Protein AF-A0A7S2LFL7-F1 (afdb_monomer_lite)

Radius of gyration: 34.32 Å; chains: 1; bounding box: 80×74×97 Å

Organism: NCBI:txid1333877

pLDD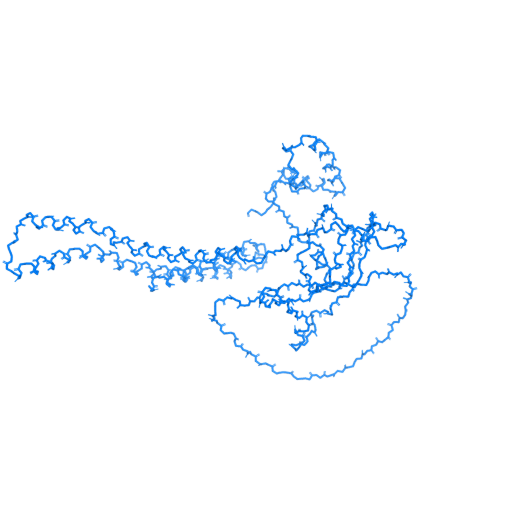T: mean 73.04, std 22.65, range [22.53, 96.25]

Sequence (365 aa):
IKATRFKFLVAKFADARVKLTSELLAGVRIVKAYGWELAFAKEVSRLRGEETRQLRKFMLCFSAVVPIIFVAPVFLAVTTFSIYTALGNQLRASTVFTAISLMNVLRMPIALMPFGLSELERIRVSMTRLQMMLAADEIGTFRSHAATVDKSADSKTQVVAMCIHNAEFGFPLESDGGPEGVGKGKGRGKGRGKNTGKRRQCCSCLRRTSTAPTLVFPESIDKASDDDQDANVVEVKRGGEGVKFKRVLRVDKLEVAPGGLTIVVGPVGSGKSSLLAALLGDAEELCDTRRRMLSGNGCVAYCAQVPWIINATVQQNVRYALDTEQDPALAAEGEGWYNTVLDKCCLNEDLKLLPGGDQTEIGER

Foldseek 3Di:
DVLVVLVVQLVVLVVVLVVLVVVCVVCVVVCVVVVVVVVSVVVSVVSVVSSVVSVVVNVVVVVVVVVCLVCVLVVVLVVVVVVCVVVVDDDDPVVSVVVSVVSVVVSVVVVCVVVVVVVVVVVVVVVVVVVCVVPPDDQPPPPLPLPPPPDDDDDDDQQFQFKDAFWWWWDFDDDPPDPDDDDDDDDDDDDDDDDDDDDDDDDDDDDDDDPDFDWDFDPAPPDDDPVCQCVQWAFDDDPNDTTTTGTTTTGRIDIHHPPDDDDDDDDPSRCPVVVVCVVVSVIDTRDPPPPRNSNDPDDDDDADPDHAADQAFLLCRQCPPPPCVPDVVCVVVVVVVSVVVCVVVVCQVVLVVAPNRRRDGDHDD

Structure (mmCIF, N/CA/C/O backbone):
data_AF-A0A7S2LFL7-F1
#
_entry.id   AF-A0A7S2LFL7-F1
#
loop_
_atom_site.group_PDB
_atom_site.id
_atom_site.type_symbol
_atom_site.label_atom_id
_atom_site.label_alt_id
_atom_site.label_comp_id
_atom_site.label_asym_id
_atom_site.label_entity_id
_atom_site.label_seq_id
_atom_site.pdbx_PDB_ins_code
_atom_site.Cartn_x
_atom_site.Cartn_y
_atom_site.Cartn_z
_atom_site.occupancy
_atom_site.B_iso_or_equiv
_atom_site.auth_seq_id
_atom_site.auth_comp_id
_atom_site.auth_asym_id
_atom_site.auth_atom_id
_atom_site.pdbx_PDB_model_num
ATOM 1 N N . ILE A 1 1 ? -12.641 -3.017 28.366 1.00 52.75 1 ILE A N 1
ATOM 2 C CA . ILE A 1 1 ? -12.392 -4.365 27.781 1.00 52.75 1 ILE A CA 1
ATOM 3 C C . ILE A 1 1 ? -13.402 -4.731 26.677 1.00 52.75 1 ILE A C 1
ATOM 5 O O . ILE A 1 1 ? -12.988 -4.857 25.531 1.00 52.75 1 ILE A O 1
ATOM 9 N N . LYS A 1 2 ? -14.720 -4.844 26.937 1.00 61.78 2 LYS A N 1
ATOM 10 C CA . LYS A 1 2 ? -15.705 -5.214 25.884 1.00 61.78 2 LYS A CA 1
ATOM 11 C C . LYS A 1 2 ? -15.858 -4.169 24.758 1.00 61.78 2 LYS A C 1
ATOM 13 O O . LYS A 1 2 ? -15.923 -4.547 23.595 1.00 61.78 2 LYS A O 1
ATOM 18 N N . ALA A 1 3 ? -15.842 -2.870 25.077 1.00 65.56 3 ALA A N 1
ATOM 19 C CA . ALA A 1 3 ? -15.964 -1.794 24.081 1.00 65.56 3 ALA A CA 1
ATOM 20 C C . ALA A 1 3 ? -14.784 -1.740 23.089 1.00 65.56 3 ALA A C 1
ATOM 22 O O . ALA A 1 3 ? -14.988 -1.574 21.889 1.00 65.56 3 ALA A O 1
ATOM 23 N N . THR A 1 4 ? -13.558 -1.954 23.575 1.00 70.06 4 THR A N 1
ATOM 24 C CA . THR A 1 4 ? -12.339 -2.015 22.752 1.00 70.06 4 THR A CA 1
ATOM 25 C C . THR A 1 4 ? -12.386 -3.184 21.768 1.00 70.06 4 THR A C 1
ATOM 27 O O . THR A 1 4 ? -12.040 -3.024 20.602 1.00 70.06 4 THR A O 1
ATOM 30 N N . ARG A 1 5 ? -12.913 -4.339 22.201 1.00 78.38 5 ARG A N 1
ATOM 31 C CA . ARG A 1 5 ? -13.107 -5.513 21.338 1.00 78.38 5 ARG A CA 1
ATOM 32 C C . ARG A 1 5 ? -14.080 -5.235 20.189 1.00 78.38 5 ARG A C 1
ATOM 34 O O . ARG A 1 5 ? -13.829 -5.682 19.075 1.00 78.38 5 ARG A O 1
ATOM 41 N N . PHE A 1 6 ? -15.159 -4.484 20.430 1.00 80.81 6 PHE A N 1
ATOM 42 C CA . PHE A 1 6 ? -16.076 -4.087 19.356 1.00 80.81 6 PHE A CA 1
ATOM 43 C C . PHE A 1 6 ? -15.400 -3.161 18.345 1.00 80.81 6 PHE A C 1
ATOM 45 O O . PHE A 1 6 ? -15.502 -3.416 17.151 1.00 80.81 6 PHE A O 1
ATOM 52 N N . LYS A 1 7 ? -14.652 -2.149 18.806 1.00 76.56 7 LYS A N 1
ATOM 53 C CA . LYS A 1 7 ? -13.890 -1.255 17.916 1.00 76.56 7 LYS A CA 1
ATOM 54 C C . LYS A 1 7 ? -12.865 -2.015 17.066 1.00 76.56 7 LYS A C 1
ATOM 56 O O . LYS A 1 7 ? -12.778 -1.767 15.870 1.00 76.56 7 LYS A O 1
ATOM 61 N N . PHE A 1 8 ? -12.146 -2.971 17.659 1.00 84.00 8 PHE A N 1
ATOM 62 C CA . PHE A 1 8 ? -11.199 -3.823 16.934 1.00 84.00 8 PHE A CA 1
ATOM 63 C C . PHE A 1 8 ? -11.884 -4.666 15.849 1.00 84.00 8 PHE A C 1
ATOM 65 O O . PHE A 1 8 ? -11.410 -4.728 14.719 1.00 84.00 8 PHE A O 1
ATOM 72 N N . LEU A 1 9 ? -13.023 -5.291 16.166 1.00 86.19 9 LEU A N 1
ATOM 73 C CA . LEU A 1 9 ? -13.779 -6.075 15.187 1.00 86.19 9 LEU A CA 1
ATOM 74 C C . LEU A 1 9 ? -14.334 -5.201 14.057 1.00 86.19 9 LEU A C 1
ATOM 76 O O . LEU A 1 9 ? -14.284 -5.618 12.906 1.00 86.19 9 LEU A O 1
ATOM 80 N N . VAL A 1 10 ? -14.820 -3.994 14.368 1.00 88.19 10 VAL A 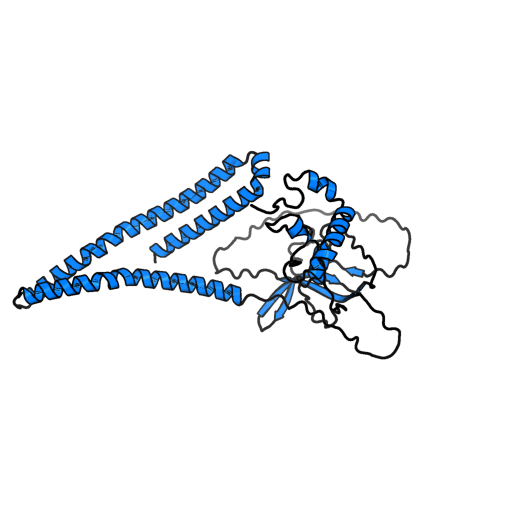N 1
ATOM 81 C CA . VAL A 1 10 ? -15.257 -3.023 13.352 1.00 88.19 10 VAL A CA 1
ATOM 82 C C . VAL A 1 10 ? -14.102 -2.670 12.418 1.00 88.19 10 VAL A C 1
ATOM 84 O O . VAL A 1 10 ? -14.276 -2.785 11.212 1.00 88.19 10 VAL A O 1
ATOM 87 N N . ALA A 1 11 ? -12.926 -2.326 12.957 1.00 84.56 11 ALA A N 1
ATOM 88 C CA . ALA A 1 11 ? -11.743 -2.029 12.149 1.00 84.56 11 ALA A CA 1
ATOM 89 C C . ALA A 1 11 ? -11.371 -3.211 11.240 1.00 84.56 11 ALA A C 1
ATOM 91 O O . ALA A 1 11 ? -11.243 -3.040 10.036 1.00 84.56 11 ALA A O 1
ATOM 92 N N . LYS A 1 12 ? -11.346 -4.437 11.779 1.00 89.44 12 LYS A N 1
ATOM 93 C CA . LYS A 1 12 ? -11.055 -5.650 11.001 1.00 89.44 12 LYS A CA 1
ATOM 94 C C . LYS A 1 12 ? -12.000 -5.846 9.806 1.00 89.44 12 LYS A C 1
ATOM 96 O O . LYS A 1 12 ? -11.548 -6.206 8.721 1.00 89.44 12 LYS A O 1
ATOM 101 N N . PHE A 1 13 ? -13.310 -5.669 9.998 1.00 90.50 13 PHE A N 1
ATOM 102 C CA . PHE A 1 13 ? -14.281 -5.816 8.905 1.00 90.50 13 PHE A CA 1
ATOM 103 C C . PHE A 1 13 ? -14.252 -4.634 7.933 1.00 90.50 13 PHE A C 1
ATOM 105 O O .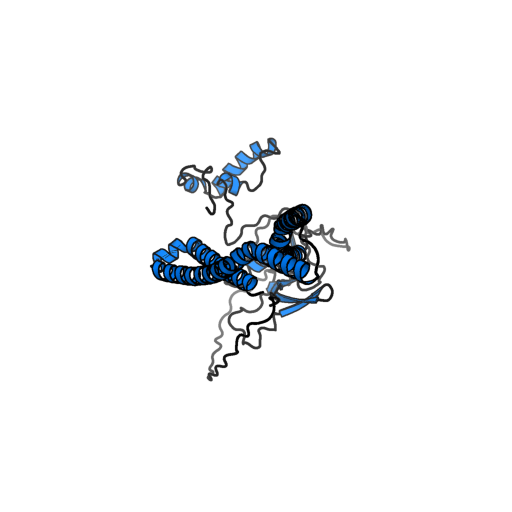 PHE A 1 13 ? -14.432 -4.847 6.734 1.00 90.50 13 PHE A O 1
ATOM 112 N N . ALA A 1 14 ? -13.987 -3.423 8.425 1.00 90.06 14 ALA A N 1
ATOM 113 C CA . ALA A 1 14 ? -13.816 -2.239 7.594 1.00 90.06 14 ALA A CA 1
ATOM 114 C C . ALA A 1 14 ? -12.587 -2.373 6.682 1.00 90.06 14 ALA A C 1
ATOM 116 O O . ALA A 1 14 ? -12.720 -2.175 5.477 1.00 90.06 14 ALA A O 1
ATOM 117 N N . ASP A 1 15 ? -11.442 -2.805 7.214 1.00 91.94 15 ASP A N 1
ATOM 118 C CA . ASP A 1 15 ? -10.211 -3.025 6.445 1.00 91.94 15 ASP A CA 1
ATOM 119 C C . ASP A 1 15 ? -10.416 -4.101 5.370 1.00 91.94 15 ASP A C 1
ATOM 121 O O . ASP A 1 15 ? -10.079 -3.897 4.205 1.00 91.94 15 ASP A O 1
ATOM 125 N N . ALA A 1 16 ? -11.051 -5.225 5.727 1.00 92.25 16 ALA A N 1
ATOM 126 C CA . ALA A 1 16 ? -11.385 -6.280 4.769 1.00 92.25 16 ALA A CA 1
ATOM 127 C C . ALA A 1 16 ? -12.321 -5.780 3.656 1.00 92.25 16 ALA A C 1
ATOM 129 O O . ALA A 1 16 ? -12.144 -6.138 2.491 1.00 92.25 16 ALA A O 1
ATOM 130 N N . ARG A 1 17 ? -13.304 -4.935 3.999 1.00 95.25 17 ARG A N 1
ATOM 131 C CA . ARG A 1 17 ? -14.209 -4.320 3.023 1.00 95.25 17 ARG A CA 1
ATOM 132 C C . ARG A 1 17 ? -13.452 -3.378 2.095 1.00 95.25 17 ARG A C 1
ATOM 134 O O . ARG A 1 17 ? -13.640 -3.484 0.892 1.00 95.25 17 ARG A O 1
ATOM 141 N N . VAL A 1 18 ? -12.623 -2.485 2.640 1.00 93.56 18 VAL A N 1
ATOM 142 C CA . VAL A 1 18 ? -11.830 -1.520 1.862 1.00 93.56 18 VAL A CA 1
ATOM 143 C C . VAL A 1 18 ? -10.893 -2.250 0.903 1.00 93.56 18 VAL A C 1
ATOM 145 O O . VAL A 1 18 ? -10.872 -1.923 -0.283 1.00 93.56 18 VAL A O 1
ATOM 148 N N . LYS A 1 19 ? -10.207 -3.296 1.379 1.00 93.81 19 LYS A N 1
ATOM 149 C CA . LYS A 1 19 ? -9.358 -4.155 0.549 1.00 93.81 19 LYS A CA 1
ATOM 150 C C . LYS A 1 19 ? -10.143 -4.794 -0.599 1.00 93.81 19 LYS A C 1
ATOM 152 O O . LYS A 1 19 ? -9.773 -4.607 -1.751 1.00 93.81 19 LYS A O 1
ATOM 157 N N . LEU A 1 20 ? -11.263 -5.460 -0.303 1.00 92.94 20 LEU A N 1
ATOM 158 C CA . LEU A 1 20 ? -12.091 -6.103 -1.330 1.00 92.94 20 LEU A CA 1
ATOM 159 C C . LEU A 1 20 ? -12.646 -5.093 -2.346 1.00 92.94 20 LEU A C 1
ATOM 161 O O . LEU A 1 20 ? -12.702 -5.381 -3.538 1.00 92.94 20 LEU A O 1
ATOM 165 N N . THR A 1 21 ? -13.060 -3.905 -1.896 1.00 93.38 21 THR A N 1
ATOM 166 C CA . THR A 1 21 ? -13.534 -2.857 -2.809 1.00 93.38 21 THR A CA 1
ATOM 167 C C . THR A 1 21 ? -12.415 -2.302 -3.681 1.00 93.38 21 THR A C 1
ATOM 169 O O . THR A 1 21 ? -12.667 -2.016 -4.845 1.00 93.38 21 THR A O 1
ATOM 172 N N . SER A 1 22 ? -11.195 -2.188 -3.152 1.00 93.56 22 SER A N 1
ATOM 173 C CA . SER A 1 22 ? -10.023 -1.770 -3.926 1.00 93.56 22 SER A CA 1
ATOM 174 C C . SER A 1 22 ? -9.682 -2.801 -5.008 1.00 93.56 22 SER A C 1
ATOM 176 O O . SER A 1 22 ? -9.608 -2.459 -6.186 1.00 93.56 22 SER A O 1
ATOM 178 N N . GLU A 1 23 ? -9.613 -4.086 -4.638 1.00 92.81 23 GLU A N 1
ATOM 179 C CA . GLU A 1 23 ? -9.387 -5.199 -5.575 1.00 92.81 23 GLU A CA 1
ATOM 180 C C . GLU A 1 23 ? -10.463 -5.254 -6.676 1.00 92.81 23 GLU A C 1
ATOM 182 O O . GLU A 1 23 ? -10.156 -5.472 -7.849 1.00 92.81 23 GLU A O 1
ATOM 187 N N . LEU A 1 24 ? -11.728 -5.000 -6.321 1.00 92.88 24 LEU A N 1
ATOM 188 C CA . LEU A 1 24 ? -12.831 -4.941 -7.280 1.00 92.88 24 LEU A CA 1
ATOM 189 C C . LEU A 1 24 ? -12.709 -3.769 -8.258 1.00 92.88 24 LEU A C 1
ATOM 191 O O . LEU A 1 24 ? -12.988 -3.947 -9.443 1.00 92.88 24 LEU A O 1
ATOM 195 N N . LEU A 1 25 ? -12.341 -2.578 -7.776 1.00 90.88 25 LEU A N 1
ATOM 196 C CA . LEU A 1 25 ? -12.208 -1.389 -8.622 1.00 90.88 25 LEU A CA 1
ATOM 197 C C . LEU A 1 25 ? -11.038 -1.539 -9.595 1.00 90.88 25 LEU A C 1
ATOM 199 O O . LEU A 1 25 ? -11.220 -1.307 -10.791 1.00 90.88 25 LEU A O 1
ATOM 203 N N . ALA A 1 26 ? -9.895 -2.036 -9.116 1.00 89.81 26 ALA A N 1
ATOM 204 C CA . ALA A 1 26 ? -8.750 -2.366 -9.961 1.00 89.81 26 ALA A CA 1
ATOM 205 C C . ALA A 1 26 ? -9.117 -3.412 -11.036 1.00 89.81 26 ALA A C 1
ATOM 207 O O . ALA A 1 26 ? -8.723 -3.305 -12.197 1.00 89.81 26 ALA A O 1
ATOM 208 N N . GLY A 1 27 ? -9.939 -4.404 -10.677 1.00 91.25 27 GLY A N 1
ATOM 209 C CA . GLY A 1 27 ? -10.388 -5.479 -11.563 1.00 91.25 27 GLY A CA 1
ATOM 210 C C . GLY A 1 27 ? -11.692 -5.226 -12.330 1.00 91.25 27 GLY A C 1
ATOM 211 O O . GLY A 1 27 ? -12.226 -6.172 -12.917 1.00 91.25 27 GLY A O 1
ATOM 212 N N . VAL A 1 28 ? -12.241 -4.002 -12.352 1.00 93.19 28 VAL A N 1
ATOM 213 C CA . VAL A 1 28 ? -13.645 -3.765 -12.762 1.00 93.19 28 VAL A CA 1
ATOM 214 C 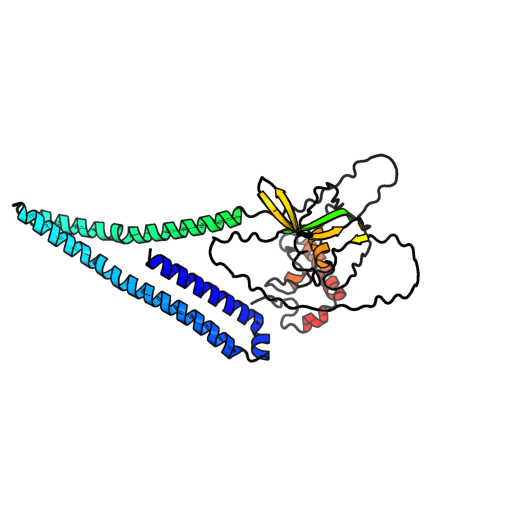C . VAL A 1 28 ? -13.972 -4.267 -14.173 1.00 93.19 28 VAL A C 1
ATOM 216 O O . VAL A 1 28 ? -15.059 -4.794 -14.409 1.00 93.19 28 VAL A O 1
ATOM 219 N N . ARG A 1 29 ? -13.028 -4.166 -15.118 1.00 92.19 29 ARG A N 1
ATOM 220 C CA . ARG A 1 29 ? -13.218 -4.639 -16.501 1.00 92.19 29 ARG A CA 1
ATOM 221 C C . ARG A 1 29 ? -13.413 -6.154 -16.563 1.00 92.19 29 ARG A C 1
ATOM 223 O O . ARG A 1 29 ? -14.295 -6.623 -17.276 1.00 92.19 29 ARG A O 1
ATOM 230 N N . ILE A 1 30 ? -12.628 -6.902 -15.788 1.00 93.81 30 ILE A N 1
ATOM 231 C CA . ILE A 1 30 ? -12.713 -8.365 -15.698 1.00 93.81 30 ILE A CA 1
ATOM 232 C C . ILE A 1 30 ? -14.027 -8.756 -15.022 1.00 93.81 30 ILE A C 1
ATOM 234 O O . ILE A 1 30 ? -14.764 -9.591 -15.540 1.00 93.81 30 ILE A O 1
ATOM 238 N N . VAL A 1 31 ? -14.368 -8.098 -13.909 1.00 93.56 31 VAL A N 1
ATOM 239 C CA . VAL A 1 31 ? -15.624 -8.345 -13.182 1.00 93.56 31 VAL A CA 1
ATOM 240 C C . VAL A 1 31 ? -16.838 -8.162 -14.098 1.00 93.56 31 VAL A C 1
ATOM 242 O O . VAL A 1 31 ? -17.737 -9.004 -14.088 1.00 93.56 31 VAL A O 1
ATOM 245 N N . LYS A 1 32 ? -16.836 -7.111 -14.930 1.00 95.38 32 LYS A N 1
ATOM 246 C CA . LYS A 1 32 ? -17.882 -6.863 -15.931 1.00 95.38 32 LYS A CA 1
ATOM 247 C C . LYS A 1 32 ? -17.903 -7.909 -17.039 1.00 95.38 32 LYS A C 1
ATOM 249 O O . LYS A 1 32 ? -18.974 -8.404 -17.370 1.00 95.38 32 LYS A O 1
ATOM 254 N N . ALA A 1 33 ? -16.741 -8.278 -17.578 1.00 94.75 33 ALA A N 1
ATOM 255 C CA . ALA A 1 33 ? -16.642 -9.274 -18.645 1.00 94.75 33 ALA A CA 1
ATOM 256 C C . ALA A 1 33 ? -17.209 -10.646 -18.233 1.00 94.75 33 ALA A C 1
ATOM 258 O O . ALA A 1 33 ? -17.848 -11.311 -19.043 1.00 94.75 33 ALA A O 1
ATOM 259 N N . TYR A 1 34 ? -17.020 -11.046 -16.972 1.00 94.88 34 TYR A N 1
ATOM 260 C CA . TYR A 1 34 ? -17.538 -12.310 -16.432 1.00 94.88 34 TYR A CA 1
ATOM 261 C C . TYR A 1 34 ? -18.928 -12.200 -15.776 1.00 94.88 34 TYR A C 1
ATOM 263 O O . TYR A 1 34 ? -19.470 -13.212 -15.331 1.00 94.88 34 TYR A O 1
ATOM 271 N N . GLY A 1 35 ? -19.517 -11.001 -15.684 1.00 95.06 35 GLY A N 1
ATOM 272 C CA . GLY A 1 35 ? -20.817 -10.791 -15.033 1.00 95.06 35 GLY A CA 1
ATOM 273 C C . GLY A 1 35 ? -20.816 -11.064 -13.521 1.00 95.06 35 GLY A C 1
ATOM 274 O O . GLY A 1 35 ? -21.839 -11.437 -12.949 1.00 95.06 35 GLY A O 1
ATOM 275 N N . TRP A 1 36 ? -19.675 -10.898 -12.844 1.00 96.06 36 TRP A N 1
ATOM 276 C CA . TRP A 1 36 ? -19.510 -11.216 -11.414 1.00 96.06 36 TRP A CA 1
ATOM 277 C C . TRP A 1 36 ? -19.980 -10.114 -10.452 1.00 96.06 36 TRP A C 1
ATOM 279 O O . TRP A 1 36 ? -19.800 -10.229 -9.239 1.00 96.06 36 TRP A O 1
ATOM 289 N N . GLU A 1 37 ? -20.620 -9.063 -10.961 1.00 94.62 37 GLU A N 1
ATOM 290 C CA . GLU A 1 37 ? -21.042 -7.888 -10.189 1.00 94.62 37 GLU A CA 1
ATOM 291 C C . GLU A 1 37 ? -21.902 -8.262 -8.970 1.00 94.62 37 GLU A C 1
ATOM 293 O O . GLU A 1 37 ? -21.637 -7.813 -7.856 1.00 94.62 37 GLU A O 1
ATOM 298 N N . LEU A 1 38 ? -22.886 -9.152 -9.152 1.00 94.00 38 LEU A N 1
ATOM 299 C CA . LEU A 1 38 ? -23.779 -9.592 -8.074 1.00 94.00 38 LEU A CA 1
ATOM 300 C C . LEU A 1 38 ? -23.060 -10.433 -7.012 1.00 94.00 38 LEU A C 1
ATOM 302 O O . LEU A 1 38 ? -23.380 -10.331 -5.825 1.00 94.00 38 LEU A O 1
ATOM 306 N N . ALA A 1 39 ? -22.088 -11.253 -7.420 1.00 93.50 39 ALA A N 1
ATOM 307 C CA . ALA A 1 39 ? -21.323 -12.092 -6.502 1.00 93.50 39 ALA A CA 1
ATOM 308 C C . ALA A 1 39 ? -20.458 -11.229 -5.573 1.00 93.50 39 ALA A C 1
ATOM 310 O O . ALA A 1 39 ? -20.514 -11.386 -4.350 1.00 93.50 39 ALA A O 1
ATOM 311 N N . PHE A 1 40 ? -19.740 -10.256 -6.138 1.00 93.50 40 PHE A N 1
ATOM 312 C CA . PHE A 1 40 ? -18.958 -9.308 -5.350 1.00 93.50 40 PHE A CA 1
ATOM 313 C C . PHE A 1 40 ? -19.831 -8.366 -4.518 1.00 93.50 40 PHE A C 1
ATOM 315 O O . PHE A 1 40 ? -19.523 -8.126 -3.351 1.00 93.50 40 PHE A O 1
ATOM 322 N N . ALA A 1 41 ? -20.946 -7.869 -5.067 1.00 93.88 41 ALA A N 1
ATOM 323 C CA . ALA A 1 41 ? -21.875 -7.021 -4.324 1.00 93.88 41 ALA A CA 1
ATOM 324 C C . ALA A 1 41 ? -22.408 -7.737 -3.074 1.00 93.88 41 ALA A C 1
ATOM 326 O O . ALA A 1 41 ? -22.414 -7.162 -1.985 1.00 93.88 41 ALA A O 1
ATOM 327 N N . LYS A 1 42 ? -22.781 -9.019 -3.201 1.00 96.06 42 LYS A N 1
ATOM 328 C CA . LYS A 1 42 ? -23.236 -9.839 -2.071 1.00 96.06 42 LYS A CA 1
ATOM 329 C C . LYS A 1 42 ? -22.160 -9.981 -0.994 1.00 96.06 42 LYS A C 1
ATOM 331 O O . LYS A 1 42 ? -22.477 -9.885 0.192 1.00 96.06 42 LYS A O 1
ATOM 336 N N . GLU A 1 43 ? -20.904 -10.174 -1.385 1.00 94.31 43 GLU A N 1
ATOM 337 C CA . GLU A 1 43 ? -19.793 -10.312 -0.441 1.00 94.31 43 GLU A CA 1
ATOM 338 C C . GLU A 1 43 ? -19.469 -8.991 0.279 1.00 94.31 43 GLU A C 1
ATOM 340 O O . GLU A 1 43 ? -19.324 -8.965 1.504 1.00 94.31 43 GLU A O 1
ATOM 345 N N . VAL A 1 44 ? -19.478 -7.863 -0.438 1.00 95.25 44 VAL A N 1
ATOM 346 C CA . VAL A 1 44 ? -19.336 -6.526 0.166 1.00 95.25 44 VAL A CA 1
ATOM 347 C C . VAL A 1 44 ? -20.491 -6.236 1.132 1.00 95.25 44 VAL A C 1
ATOM 349 O O . VAL A 1 44 ? -20.265 -5.751 2.245 1.00 95.25 44 VAL A O 1
ATOM 352 N N . SER A 1 45 ? -21.732 -6.570 0.760 1.00 95.25 45 SER A N 1
ATOM 353 C CA . SER A 1 45 ? -22.896 -6.441 1.645 1.00 95.25 45 SER A CA 1
ATOM 354 C C . SER A 1 45 ? -22.782 -7.322 2.889 1.00 95.25 45 SER A C 1
ATOM 356 O O . SER A 1 45 ? -23.160 -6.883 3.976 1.00 95.25 45 SER A O 1
ATOM 358 N N . ARG A 1 46 ? -22.224 -8.534 2.767 1.00 95.88 46 ARG A N 1
ATOM 359 C CA . ARG A 1 46 ? -21.969 -9.434 3.901 1.00 95.88 46 ARG A CA 1
ATOM 360 C C . ARG A 1 46 ? -20.998 -8.804 4.902 1.00 95.88 46 ARG A C 1
ATOM 362 O O . ARG A 1 46 ? -21.298 -8.773 6.097 1.00 95.88 46 ARG A O 1
ATOM 369 N N . LEU A 1 47 ? -19.876 -8.259 4.423 1.00 93.50 47 LEU A N 1
ATOM 370 C CA . LEU A 1 47 ? -18.891 -7.565 5.263 1.00 93.50 47 LEU A CA 1
ATOM 371 C C . LEU A 1 47 ? -19.494 -6.326 5.939 1.00 93.50 47 LEU A C 1
ATOM 373 O O . LEU A 1 47 ? -19.369 -6.161 7.153 1.00 93.50 47 LEU A O 1
ATOM 377 N N . ARG A 1 48 ? -20.230 -5.504 5.182 1.00 95.25 48 ARG A N 1
ATOM 378 C CA . ARG A 1 48 ? -20.914 -4.311 5.706 1.00 95.25 48 ARG A CA 1
ATOM 379 C C . ARG A 1 48 ? -21.981 -4.657 6.748 1.00 95.25 48 ARG A C 1
ATOM 381 O O . ARG A 1 48 ? -22.170 -3.914 7.713 1.00 95.25 48 ARG A O 1
ATOM 388 N N . GLY A 1 49 ? -22.681 -5.776 6.569 1.00 96.25 49 GLY A N 1
ATOM 389 C CA . GLY A 1 49 ? -23.658 -6.282 7.530 1.00 96.25 49 GLY A CA 1
ATOM 390 C C . GLY A 1 49 ? -23.019 -6.599 8.881 1.00 96.25 49 GLY A C 1
ATOM 391 O O . GLY A 1 49 ? -23.539 -6.184 9.919 1.00 96.25 49 GLY A O 1
ATOM 392 N N . GLU A 1 50 ? -21.863 -7.264 8.878 1.00 93.88 50 GLU A N 1
ATOM 393 C CA . GLU A 1 50 ? -21.137 -7.578 10.111 1.00 93.88 50 GLU A CA 1
ATOM 394 C C . GLU A 1 50 ? -20.509 -6.325 10.745 1.00 93.88 50 GLU A C 1
ATOM 396 O O . GLU A 1 50 ? -20.648 -6.126 11.952 1.00 93.88 50 GLU A O 1
ATOM 401 N N . GLU A 1 51 ? -19.938 -5.417 9.947 1.00 92.62 51 GLU A N 1
ATOM 402 C CA . GLU A 1 51 ? -19.452 -4.103 10.401 1.00 92.62 51 GLU A CA 1
ATOM 403 C C . GLU A 1 51 ? -20.561 -3.327 11.136 1.00 92.62 51 GLU A C 1
ATOM 405 O O . GLU A 1 51 ? -20.413 -2.936 12.299 1.00 92.62 51 GLU A O 1
ATOM 410 N N . THR A 1 52 ? -21.729 -3.194 10.499 1.00 93.31 52 THR A N 1
ATOM 411 C CA . THR A 1 52 ? -22.890 -2.481 11.054 1.00 93.31 52 THR A CA 1
ATOM 412 C C . THR A 1 52 ? -23.428 -3.170 12.308 1.00 93.31 52 THR A C 1
ATOM 414 O O . THR A 1 52 ? -23.858 -2.506 13.253 1.00 93.31 52 THR A O 1
ATOM 417 N N . ARG A 1 53 ? -23.391 -4.507 12.364 1.00 93.56 53 ARG A N 1
ATOM 418 C CA . ARG A 1 53 ? -23.810 -5.276 13.544 1.00 93.56 53 ARG A CA 1
ATOM 419 C C . ARG A 1 53 ? -22.911 -4.998 14.745 1.00 93.56 53 ARG A C 1
ATOM 421 O O . ARG A 1 53 ? -23.419 -4.843 15.857 1.00 93.56 53 ARG A O 1
ATOM 428 N N . GLN A 1 54 ? -21.599 -4.934 14.536 1.00 89.69 54 GLN A N 1
ATOM 429 C CA . GLN A 1 54 ? -20.642 -4.621 15.598 1.00 89.69 54 GLN A CA 1
ATOM 430 C C . GLN A 1 54 ? -20.737 -3.149 16.019 1.00 89.69 54 GLN A C 1
ATOM 432 O O . GLN A 1 54 ? -20.765 -2.867 17.219 1.00 89.69 54 GLN A O 1
ATOM 437 N N . LEU A 1 55 ? -20.915 -2.226 15.066 1.00 89.75 55 LEU A N 1
ATOM 438 C CA . LEU A 1 55 ? -21.200 -0.817 15.352 1.00 89.75 55 LEU A CA 1
ATOM 439 C C . LEU A 1 55 ? -22.479 -0.649 16.178 1.00 89.75 55 LEU A C 1
ATOM 441 O O . LEU A 1 55 ? -22.475 0.074 17.169 1.00 89.75 55 LEU A O 1
ATOM 445 N N . ARG A 1 56 ? -23.562 -1.361 15.842 1.00 91.88 56 ARG A N 1
ATOM 446 C CA . ARG A 1 56 ? -24.820 -1.303 16.602 1.00 91.88 56 ARG A CA 1
ATOM 447 C C . ARG A 1 56 ? -24.642 -1.786 18.040 1.00 91.88 56 ARG A C 1
ATOM 449 O O . ARG A 1 56 ? -25.134 -1.137 18.957 1.00 91.88 56 ARG A O 1
ATOM 456 N N . LYS A 1 57 ? -23.921 -2.893 18.255 1.00 89.25 57 LYS A N 1
ATOM 457 C CA . LYS A 1 57 ? -23.598 -3.386 19.608 1.00 89.25 57 LYS A CA 1
ATOM 458 C C . LYS A 1 57 ? -22.779 -2.360 20.395 1.00 89.25 57 LYS A C 1
ATOM 460 O O . LYS A 1 57 ? -23.075 -2.121 21.562 1.00 89.25 57 LYS A O 1
ATOM 465 N N . PHE A 1 58 ? -21.793 -1.731 19.753 1.00 86.44 58 PHE A N 1
ATOM 466 C CA . PHE A 1 58 ? -21.004 -0.659 20.358 1.00 86.44 58 PHE A CA 1
ATOM 467 C C . PHE A 1 58 ? -21.876 0.542 20.749 1.00 86.44 58 PHE A C 1
ATOM 469 O O . PHE A 1 58 ? -21.824 0.967 21.901 1.00 86.44 58 PHE A O 1
ATOM 476 N N . MET A 1 59 ? -22.712 1.037 19.831 1.00 85.94 59 MET A N 1
ATOM 477 C CA . MET A 1 59 ? -23.614 2.166 20.080 1.00 85.94 59 MET A CA 1
ATOM 478 C C . MET A 1 59 ? -24.621 1.861 21.191 1.00 85.94 59 MET A C 1
ATOM 480 O O . MET A 1 59 ? -24.865 2.715 22.035 1.00 85.94 59 MET A O 1
ATOM 484 N N . LEU A 1 60 ? -25.152 0.636 21.252 1.00 88.88 60 LEU A N 1
ATOM 485 C CA . LEU A 1 60 ? -26.060 0.218 22.321 1.00 88.88 60 LEU A CA 1
ATOM 486 C C . LEU A 1 60 ? -25.361 0.220 23.689 1.00 88.88 60 LEU A C 1
ATOM 488 O O . LEU A 1 60 ? -25.895 0.757 24.656 1.00 88.88 60 LEU A O 1
ATOM 492 N N . CYS A 1 61 ? -24.144 -0.329 23.774 1.00 85.81 61 CYS A N 1
ATOM 493 C CA . CYS A 1 61 ? -23.350 -0.264 25.001 1.00 85.81 61 CYS A CA 1
ATOM 494 C C . CYS A 1 61 ? -23.020 1.183 25.390 1.00 85.81 61 CYS A C 1
ATOM 496 O O . CYS A 1 61 ? -23.112 1.533 26.562 1.00 85.81 61 CYS A O 1
ATOM 498 N N . PHE A 1 62 ? -22.648 2.023 24.425 1.00 83.56 62 PHE A N 1
ATOM 499 C CA . PHE A 1 62 ? -22.319 3.424 24.673 1.00 83.56 62 PHE A CA 1
ATOM 500 C C . PHE A 1 62 ? -23.540 4.211 25.167 1.00 83.56 62 PHE A C 1
ATOM 502 O O . PHE A 1 62 ? -23.459 4.905 26.178 1.00 83.56 62 PHE A O 1
ATOM 509 N N . SER A 1 63 ? -24.694 4.021 24.524 1.00 88.00 63 SER A N 1
ATOM 510 C CA . SER A 1 63 ? -25.961 4.639 24.919 1.00 88.00 63 SER A CA 1
ATOM 511 C C . SER A 1 63 ? -26.413 4.230 26.322 1.00 88.00 63 SER A C 1
ATOM 513 O O . SER A 1 63 ? -27.097 5.012 26.971 1.00 88.00 63 SER A O 1
ATOM 515 N N . ALA A 1 64 ? -26.042 3.043 26.808 1.00 85.94 64 ALA A N 1
ATOM 516 C CA . ALA A 1 64 ? -26.322 2.632 28.184 1.00 85.94 64 ALA A CA 1
ATOM 517 C C . ALA A 1 64 ? -25.390 3.306 29.212 1.00 85.94 64 ALA A C 1
ATOM 519 O O . ALA A 1 64 ? -25.784 3.511 30.355 1.00 85.94 64 ALA A O 1
ATOM 520 N N . VAL A 1 65 ? -24.161 3.663 28.819 1.00 82.12 65 VAL A N 1
ATOM 521 C CA . VAL A 1 65 ? -23.149 4.250 29.717 1.00 82.12 65 VAL A CA 1
ATOM 522 C C . VAL A 1 65 ? -23.321 5.761 29.878 1.00 82.12 65 VAL A C 1
ATOM 524 O O . VAL A 1 65 ? -23.142 6.277 30.978 1.00 82.12 65 VAL A O 1
ATOM 527 N N . VAL A 1 66 ? -23.686 6.482 28.814 1.00 83.12 66 VAL A N 1
ATOM 528 C CA . VAL A 1 66 ? -23.782 7.954 28.848 1.00 83.12 66 VAL A CA 1
ATOM 529 C C . VAL A 1 66 ? -24.745 8.472 29.933 1.00 83.12 66 VAL A C 1
ATOM 531 O O . VAL A 1 66 ? -24.318 9.326 30.710 1.00 83.12 66 VAL A O 1
ATOM 534 N N . PRO A 1 67 ? -25.984 7.961 30.086 1.00 87.62 67 PRO A N 1
ATOM 535 C CA . PRO A 1 67 ? -26.910 8.440 31.117 1.00 87.62 67 PRO A CA 1
ATOM 536 C C . PRO A 1 67 ? -26.381 8.263 32.544 1.00 87.62 67 PRO A C 1
ATOM 538 O O . PRO A 1 67 ? -26.637 9.105 33.403 1.00 87.62 67 PRO A O 1
ATOM 541 N N . ILE A 1 68 ? -25.584 7.217 32.793 1.00 84.00 68 ILE A N 1
ATOM 542 C CA . ILE A 1 68 ? -24.993 6.942 34.111 1.00 84.00 68 ILE A CA 1
ATOM 543 C C . ILE A 1 68 ? -24.108 8.116 34.555 1.00 84.00 68 ILE A C 1
ATOM 545 O O . ILE A 1 68 ? -24.150 8.508 35.716 1.00 84.00 68 ILE A O 1
ATOM 549 N N . ILE A 1 69 ? -23.382 8.750 33.628 1.00 80.38 69 ILE A N 1
ATOM 550 C CA . ILE A 1 69 ? -22.517 9.911 33.909 1.00 80.38 69 ILE A CA 1
ATOM 551 C C . ILE A 1 69 ? -23.335 11.162 34.288 1.00 80.38 69 ILE A C 1
ATOM 553 O O . ILE A 1 69 ? -22.854 12.023 35.026 1.00 80.38 69 ILE A O 1
ATOM 557 N N . PHE A 1 70 ? -24.570 11.292 33.792 1.00 81.62 70 PHE A N 1
ATOM 558 C CA . PHE A 1 70 ? -25.473 12.396 34.150 1.00 81.62 70 PHE A CA 1
ATOM 559 C C . PHE A 1 70 ? -26.173 12.160 35.492 1.00 81.62 70 PHE A C 1
ATOM 561 O O . PHE A 1 70 ? -26.391 13.109 36.239 1.00 81.62 70 PHE A O 1
ATOM 568 N N . VAL A 1 71 ? -26.486 10.904 35.811 1.00 87.62 71 VAL A N 1
ATOM 569 C CA . VAL A 1 71 ? -27.249 10.521 37.007 1.00 87.62 71 VAL A CA 1
ATOM 570 C C . VAL A 1 71 ? -26.355 10.341 38.245 1.00 87.62 71 VAL A C 1
ATOM 572 O O . VAL A 1 71 ? -26.753 10.710 39.350 1.00 87.62 71 VAL A O 1
ATOM 575 N N . ALA A 1 72 ? -25.123 9.850 38.079 1.00 85.25 72 ALA A N 1
ATOM 576 C CA . ALA A 1 72 ? -24.169 9.610 39.167 1.00 85.25 72 ALA A CA 1
ATOM 577 C C . ALA A 1 72 ? -23.960 10.786 40.154 1.00 85.25 72 ALA A C 1
ATOM 579 O O . ALA A 1 72 ? -24.001 10.532 41.358 1.00 85.25 72 ALA A O 1
ATOM 580 N N . PRO A 1 73 ? -23.772 12.056 39.731 1.00 83.75 73 PRO A N 1
ATOM 581 C CA . PRO A 1 73 ? -23.541 13.159 40.670 1.00 83.75 73 PRO A CA 1
ATOM 582 C C . PRO A 1 73 ? -24.777 13.513 41.507 1.00 83.75 73 PRO A C 1
ATOM 584 O O . PRO A 1 73 ? -24.633 13.924 42.654 1.00 83.75 73 PRO A O 1
ATOM 587 N N . VAL A 1 74 ? -25.987 13.303 40.978 1.00 86.44 74 VAL A N 1
ATOM 588 C CA . VAL A 1 74 ? -27.229 13.486 41.747 1.00 86.44 74 VAL A CA 1
ATOM 589 C C . VAL A 1 74 ? -27.307 12.441 42.859 1.00 86.44 74 VAL A C 1
ATOM 591 O O . VAL A 1 74 ? -27.559 12.781 44.012 1.00 86.44 74 VAL A O 1
ATOM 594 N N . PHE A 1 75 ? -27.008 11.179 42.541 1.00 89.81 75 PHE A N 1
ATOM 595 C CA . PHE A 1 75 ? -26.935 10.113 43.543 1.00 89.81 75 PHE A CA 1
ATOM 596 C C . PHE A 1 75 ? -25.828 10.356 44.574 1.00 89.81 75 PHE A C 1
ATOM 598 O O . PHE A 1 75 ? -26.052 10.145 45.767 1.00 89.81 75 PHE A O 1
ATOM 605 N N . LEU A 1 76 ? -24.656 10.833 44.144 1.00 89.25 76 LEU A N 1
ATOM 606 C CA . LEU A 1 76 ? -23.551 11.186 45.037 1.00 89.25 76 LEU A CA 1
ATOM 607 C C . LEU A 1 76 ? -23.944 12.316 45.995 1.00 89.25 76 LEU A C 1
ATOM 609 O O . LEU A 1 76 ? -23.676 12.224 47.190 1.00 89.25 76 LEU A O 1
ATOM 613 N N . ALA A 1 77 ? -24.611 13.359 45.498 1.00 88.50 77 ALA A N 1
ATOM 614 C CA . ALA A 1 77 ? -25.085 14.465 46.322 1.00 88.50 77 ALA A CA 1
ATOM 615 C C . ALA A 1 77 ? -26.108 13.988 47.362 1.00 88.50 77 ALA A C 1
ATOM 617 O O . ALA A 1 77 ? -25.940 14.255 48.550 1.00 88.50 77 ALA A O 1
ATOM 618 N N . VAL A 1 78 ? -27.122 13.224 46.937 1.00 91.12 78 VAL A N 1
ATOM 619 C CA . VAL A 1 78 ? -28.149 12.674 47.837 1.00 91.12 78 VAL A CA 1
ATOM 620 C C . VAL A 1 78 ? -27.515 11.804 48.919 1.00 91.12 78 VAL A C 1
ATOM 622 O O . VAL A 1 78 ? -27.730 12.054 50.098 1.00 91.12 78 VAL A O 1
ATOM 625 N N . THR A 1 79 ? -26.679 10.834 48.542 1.00 91.88 79 THR A N 1
ATOM 626 C CA . THR A 1 79 ? -26.037 9.927 49.509 1.00 91.88 79 THR A CA 1
ATOM 627 C C . THR A 1 79 ? -25.127 10.669 50.485 1.00 91.88 79 THR A C 1
ATOM 629 O O . THR A 1 79 ? -25.179 10.408 51.686 1.00 91.88 79 THR A O 1
ATOM 632 N N . THR A 1 80 ? -24.348 11.640 50.004 1.00 91.69 80 THR A N 1
ATOM 633 C CA . THR A 1 80 ? -23.431 12.424 50.843 1.00 91.69 80 THR A CA 1
ATOM 634 C C . THR A 1 80 ? -24.194 13.278 51.857 1.00 91.69 80 THR A C 1
ATOM 636 O O . THR A 1 80 ? -23.856 13.270 53.042 1.00 91.69 80 THR A O 1
ATOM 639 N N . PHE A 1 81 ? -25.252 13.979 51.433 1.00 92.56 81 PHE A N 1
ATOM 640 C CA . PHE A 1 81 ? -26.064 14.783 52.350 1.00 92.56 81 PHE A CA 1
ATOM 641 C C . PHE A 1 81 ? -26.886 13.919 53.311 1.00 92.56 81 PHE A C 1
ATOM 643 O O . PHE A 1 81 ? -26.967 14.268 54.486 1.00 92.56 81 PHE A O 1
ATOM 650 N N . SER A 1 82 ? -27.416 12.773 52.867 1.00 92.31 82 SER A N 1
ATOM 651 C CA . SER A 1 82 ? -28.118 11.822 53.741 1.00 92.31 82 SER A CA 1
ATOM 652 C C . SER A 1 82 ? -27.216 11.282 54.856 1.00 92.31 82 SER A C 1
ATOM 654 O O . SER A 1 82 ? -27.624 11.255 56.019 1.00 92.31 82 SER A O 1
ATOM 656 N N . ILE A 1 83 ? -25.974 10.902 54.537 1.00 93.44 83 ILE A N 1
ATOM 657 C CA . ILE A 1 83 ? -24.996 10.446 55.539 1.00 93.44 83 ILE A CA 1
ATOM 658 C C . ILE A 1 83 ? -24.606 11.598 56.477 1.00 93.44 83 ILE A C 1
ATOM 660 O O . ILE A 1 83 ? -24.554 11.415 57.692 1.00 93.44 83 ILE A O 1
ATOM 664 N N . TYR A 1 84 ? -24.389 12.802 55.940 1.00 91.62 84 TYR A N 1
ATOM 665 C CA . TYR A 1 84 ? -24.038 13.981 56.736 1.00 91.62 84 TYR A CA 1
ATOM 666 C C . TYR A 1 84 ? -25.121 14.348 57.761 1.00 91.62 84 TYR A C 1
ATOM 668 O O . TYR A 1 84 ? -24.794 14.679 58.901 1.00 91.62 84 TYR A O 1
ATOM 676 N N . THR A 1 85 ? -26.402 14.229 57.390 1.00 92.38 85 THR A N 1
ATOM 677 C CA . THR A 1 85 ? -27.525 14.414 58.323 1.00 92.38 85 THR A CA 1
ATOM 678 C C . THR A 1 85 ? -27.638 13.297 59.351 1.00 92.38 85 THR A C 1
ATOM 680 O O . THR A 1 85 ? -27.949 13.570 60.506 1.00 92.38 85 THR A O 1
ATOM 683 N N . ALA A 1 86 ? -27.354 12.047 58.966 1.00 93.38 86 ALA A N 1
ATOM 684 C CA . ALA A 1 86 ? -27.407 10.905 59.881 1.00 93.38 86 ALA A CA 1
ATOM 685 C C . ALA A 1 86 ? -26.350 10.997 60.998 1.00 93.38 86 ALA A C 1
ATOM 687 O O . ALA A 1 86 ? -26.566 10.493 62.095 1.00 93.38 86 ALA A O 1
ATOM 688 N N . LEU A 1 87 ? -25.237 11.690 60.742 1.00 93.31 87 LEU A N 1
ATOM 689 C CA . LEU A 1 87 ? -24.188 11.992 61.723 1.00 93.31 87 LEU A CA 1
ATOM 690 C C . LEU A 1 87 ? -24.553 13.137 62.692 1.00 93.31 87 LEU A C 1
ATOM 692 O O . LEU A 1 87 ? -23.735 13.499 63.533 1.00 93.31 87 LEU A O 1
ATOM 696 N N . GLY A 1 88 ? -25.756 13.716 62.591 1.00 88.06 88 GLY A N 1
ATOM 697 C CA . GLY A 1 88 ? -26.248 14.753 63.506 1.00 88.06 88 GLY A CA 1
ATOM 698 C C . GLY A 1 88 ? -25.793 16.181 63.181 1.00 88.06 88 GLY A C 1
ATOM 699 O O . GLY A 1 88 ? -26.009 17.089 63.982 1.00 88.06 88 GLY A O 1
ATOM 700 N N . ASN A 1 89 ? -25.183 16.410 62.014 1.00 88.56 89 ASN A N 1
ATOM 701 C CA . ASN A 1 89 ? -24.756 17.746 61.595 1.00 88.56 89 ASN A CA 1
ATOM 702 C C . ASN A 1 89 ? -25.915 18.569 61.004 1.00 88.56 89 ASN A C 1
ATOM 704 O O . ASN A 1 89 ? -26.812 18.035 60.351 1.00 88.56 89 ASN A O 1
ATOM 708 N N . GLN A 1 90 ? -25.869 19.897 61.166 1.00 87.44 90 GLN A N 1
ATOM 709 C CA . GLN A 1 90 ? -26.876 20.801 60.598 1.00 87.44 90 GLN A CA 1
ATOM 710 C C . GLN A 1 90 ? -26.557 21.174 59.142 1.00 87.44 90 GLN A C 1
ATOM 712 O O . GLN A 1 90 ? -25.479 21.686 58.830 1.00 87.44 90 GLN A O 1
ATOM 717 N N . LEU A 1 91 ? -27.523 20.972 58.242 1.00 84.38 91 LEU A N 1
ATOM 718 C CA . LEU A 1 91 ? -27.427 21.394 56.843 1.00 84.38 91 LEU A CA 1
ATOM 719 C C . LEU A 1 91 ? -27.666 22.906 56.719 1.00 84.38 91 LEU A C 1
ATOM 721 O O . LEU A 1 91 ? -28.804 23.370 56.676 1.00 84.38 91 LEU A O 1
ATOM 725 N N . ARG A 1 92 ? -26.587 23.687 56.620 1.00 89.50 92 ARG A N 1
ATOM 726 C CA . ARG A 1 92 ? -26.661 25.112 56.267 1.00 89.50 92 ARG A CA 1
ATOM 727 C C . ARG A 1 92 ? -26.675 25.270 54.745 1.00 89.50 92 ARG A C 1
ATOM 729 O O . ARG A 1 92 ? -25.902 24.623 54.045 1.00 89.50 92 ARG A O 1
ATOM 736 N N . ALA A 1 93 ? -27.486 26.191 54.225 1.00 87.69 93 ALA A N 1
ATOM 737 C CA . ALA A 1 93 ? -27.570 26.452 52.782 1.00 87.69 93 ALA A CA 1
ATOM 738 C C . ALA A 1 93 ? -26.190 26.700 52.133 1.00 87.69 93 ALA A C 1
ATOM 740 O O . ALA A 1 93 ? -25.909 26.195 51.050 1.00 87.69 93 ALA A O 1
ATOM 741 N N . SER A 1 94 ? -25.287 27.402 52.826 1.00 89.25 94 SER A N 1
ATOM 742 C CA . SER A 1 94 ? -23.942 27.704 52.325 1.00 89.25 94 SER A CA 1
ATOM 743 C C . SER A 1 94 ? -23.083 26.460 52.070 1.00 89.25 94 SER A C 1
ATOM 745 O O . SER A 1 94 ? -22.349 26.432 51.086 1.00 89.25 94 SER A O 1
ATOM 747 N N . THR A 1 95 ? -23.166 25.419 52.906 1.00 86.56 95 THR A N 1
ATOM 748 C CA . THR A 1 95 ? -22.379 24.188 52.711 1.00 86.56 95 THR A CA 1
ATOM 749 C C . THR A 1 95 ? -22.973 23.318 51.607 1.00 86.56 95 THR A C 1
ATOM 751 O O . THR A 1 95 ? -22.225 22.775 50.797 1.00 86.56 95 THR A O 1
ATOM 754 N N . VAL A 1 96 ? -24.305 23.261 51.508 1.00 90.38 96 VAL A N 1
ATOM 755 C CA . VAL A 1 96 ? -25.020 22.512 50.461 1.00 90.38 96 VAL A CA 1
ATOM 756 C C . VAL A 1 96 ? -24.734 23.085 49.070 1.00 90.38 96 VAL A C 1
ATOM 758 O O . VAL A 1 96 ? -24.307 22.348 48.181 1.00 90.38 96 VAL A O 1
ATOM 761 N N . PHE A 1 97 ? -24.889 24.401 48.879 1.00 89.25 97 PHE A N 1
ATOM 762 C CA . PHE A 1 97 ? -24.635 25.035 47.580 1.00 89.25 97 PHE A CA 1
ATOM 763 C C . PHE A 1 97 ? -23.161 24.960 47.162 1.00 89.25 97 PHE A C 1
ATOM 765 O O . PHE A 1 97 ? -22.868 24.719 45.988 1.00 89.25 97 PHE A O 1
ATOM 772 N N . THR A 1 98 ? -22.229 25.095 48.112 1.00 91.00 98 THR A N 1
ATOM 773 C CA . THR A 1 98 ? -20.788 24.974 47.831 1.00 91.00 98 THR A CA 1
ATOM 774 C C . THR A 1 98 ? -20.420 23.543 47.425 1.00 91.00 98 THR A C 1
ATOM 776 O O . THR A 1 98 ? -19.717 23.349 46.434 1.00 91.00 98 THR A O 1
ATOM 779 N N . ALA A 1 99 ? -20.942 22.530 48.126 1.00 89.62 99 ALA A N 1
ATOM 780 C CA . ALA A 1 99 ? -20.675 21.125 47.816 1.00 89.62 99 ALA A CA 1
ATOM 781 C C . ALA A 1 99 ? -21.267 20.692 46.463 1.00 89.62 99 ALA A C 1
ATOM 783 O O . ALA A 1 99 ? -20.567 20.055 45.677 1.00 89.62 99 ALA A O 1
ATOM 784 N N . ILE A 1 100 ? -22.505 21.090 46.138 1.00 89.31 100 ILE A N 1
ATOM 785 C CA . ILE A 1 100 ? -23.114 20.819 44.820 1.00 89.31 100 ILE A CA 1
ATOM 786 C C . ILE A 1 100 ? -22.295 21.472 43.696 1.00 89.31 100 ILE A C 1
ATOM 788 O O . ILE A 1 100 ? -22.050 20.849 42.662 1.00 89.31 100 ILE A O 1
ATOM 792 N N . SER A 1 101 ? -21.830 22.707 43.906 1.00 90.06 101 SER A N 1
ATOM 793 C CA . SER A 1 101 ? -20.997 23.419 42.929 1.00 90.06 101 SER A CA 1
ATOM 794 C C . SER A 1 101 ? -19.670 22.693 42.683 1.00 90.06 101 SER A C 1
ATOM 796 O O . SER A 1 101 ? -19.292 22.479 41.532 1.00 90.06 101 SER A O 1
ATOM 798 N N . LEU A 1 102 ? -18.999 22.232 43.745 1.00 89.12 102 LEU A N 1
ATOM 799 C CA . LEU A 1 102 ? -17.756 21.462 43.640 1.00 89.12 102 LEU A CA 1
ATOM 800 C C . LEU A 1 102 ? -17.965 20.111 42.929 1.00 89.12 102 LEU A C 1
ATOM 802 O O . LEU A 1 102 ? -17.173 19.741 42.060 1.00 89.12 102 LEU A O 1
ATOM 806 N N . MET A 1 103 ? -19.056 19.399 43.240 1.00 87.31 103 MET A N 1
ATOM 807 C CA . MET A 1 103 ? -19.422 18.145 42.567 1.00 87.31 103 MET A CA 1
ATOM 808 C C . MET A 1 103 ? -19.667 18.348 41.063 1.00 87.31 103 MET A C 1
ATOM 810 O O . MET A 1 103 ? -19.254 17.516 40.253 1.00 87.31 103 MET A O 1
ATOM 814 N N . ASN A 1 104 ? -20.284 19.467 40.670 1.00 85.12 104 ASN A N 1
ATOM 815 C CA . ASN A 1 104 ? -20.511 19.801 39.263 1.00 85.12 104 ASN A CA 1
ATOM 816 C C . ASN A 1 104 ? -19.215 20.137 38.509 1.00 85.12 104 ASN A C 1
ATOM 818 O O . ASN A 1 104 ? -19.079 19.749 37.349 1.00 85.12 104 ASN A O 1
ATOM 822 N N . VAL A 1 105 ? -18.245 20.800 39.150 1.00 89.19 105 VAL A N 1
ATOM 823 C CA . VAL A 1 105 ? -16.936 21.104 38.538 1.00 89.19 105 VAL A CA 1
ATOM 824 C C . VAL A 1 105 ? -16.117 19.830 38.301 1.00 89.19 105 VAL A C 1
ATOM 826 O O . VAL A 1 105 ? -15.532 19.658 37.231 1.00 89.19 105 VAL A O 1
ATOM 829 N N . LEU A 1 106 ? -16.123 18.890 39.252 1.00 85.94 106 LEU A N 1
ATOM 830 C CA . LEU A 1 106 ? -15.396 17.614 39.141 1.00 85.94 106 LEU A CA 1
ATOM 831 C C . LEU A 1 106 ? -15.969 16.663 38.078 1.00 85.94 106 LEU A C 1
ATOM 833 O O . LEU A 1 106 ? -15.307 15.706 37.669 1.00 85.94 106 LEU A O 1
ATOM 837 N N . ARG A 1 107 ? -17.181 16.935 37.589 1.00 81.00 107 ARG A N 1
ATOM 838 C CA . ARG A 1 107 ? -17.890 16.085 36.634 1.00 81.00 107 ARG A CA 1
ATOM 839 C C . ARG A 1 107 ? -17.145 15.911 35.315 1.00 81.00 107 ARG A C 1
ATOM 841 O O . ARG A 1 107 ? -16.994 14.786 34.842 1.00 81.00 107 ARG A O 1
ATOM 848 N N . MET A 1 108 ? -16.707 17.015 34.712 1.00 83.50 108 MET A N 1
ATOM 849 C CA . MET A 1 108 ? -16.073 16.988 33.390 1.00 83.50 108 MET A CA 1
ATOM 850 C C . MET A 1 108 ? -14.731 16.237 33.411 1.00 83.50 108 MET A C 1
ATOM 852 O O . MET A 1 108 ? -14.575 15.325 32.597 1.00 83.50 108 MET A O 1
ATOM 856 N N . PRO A 1 109 ? -13.798 16.503 34.350 1.00 88.62 109 PRO A N 1
ATOM 857 C CA . PRO A 1 109 ? -12.545 15.751 34.445 1.00 88.62 109 PRO A CA 1
ATOM 858 C C . PRO A 1 109 ? -12.739 14.240 34.634 1.00 88.62 109 PRO A C 1
ATOM 860 O O . PRO A 1 109 ? -12.084 13.447 33.958 1.00 88.62 109 PRO A O 1
ATOM 863 N N . ILE A 1 110 ? -13.674 13.828 35.501 1.00 84.94 110 ILE A N 1
ATOM 864 C CA . ILE A 1 110 ? -13.962 12.405 35.754 1.00 84.94 110 ILE A CA 1
ATOM 865 C C . ILE A 1 110 ? -14.564 11.742 34.512 1.00 84.94 110 ILE A C 1
ATOM 867 O O . ILE A 1 110 ? -14.201 10.616 34.175 1.00 84.94 110 ILE A O 1
ATOM 871 N N . ALA A 1 111 ? -15.455 12.440 33.803 1.00 82.25 111 ALA A N 1
ATOM 872 C CA . ALA A 1 111 ? -16.049 11.930 32.572 1.00 82.25 111 ALA A CA 1
ATOM 873 C C . ALA A 1 111 ? -15.025 11.807 31.432 1.00 82.25 111 ALA A C 1
ATOM 875 O O . ALA A 1 111 ? -15.130 10.878 30.637 1.00 82.25 111 ALA A O 1
ATOM 876 N N . LEU A 1 112 ? -14.039 12.709 31.357 1.00 85.25 112 LEU A N 1
ATOM 877 C CA . LEU A 1 112 ? -12.998 12.733 30.320 1.00 85.25 112 LEU A CA 1
ATOM 878 C C . LEU A 1 112 ? -11.893 11.687 30.539 1.00 85.25 112 LEU A C 1
ATOM 880 O O . LEU A 1 112 ? -11.338 11.171 29.569 1.00 85.25 112 LEU A O 1
ATOM 884 N N . MET A 1 113 ? -11.583 11.338 31.788 1.00 86.62 113 MET A N 1
ATOM 885 C CA . MET A 1 113 ? -10.452 10.463 32.127 1.00 86.62 113 MET A CA 1
ATOM 886 C C . MET A 1 113 ? -10.479 9.082 31.427 1.00 86.62 113 MET A C 1
ATOM 888 O O . MET A 1 113 ? -9.460 8.705 30.839 1.00 86.62 113 MET A O 1
ATOM 892 N N . PRO A 1 114 ? -11.610 8.347 31.353 1.00 84.19 114 PRO A N 1
ATOM 893 C CA . PRO A 1 114 ? -11.678 7.080 30.616 1.00 84.19 114 PRO A CA 1
ATOM 894 C C . PRO A 1 114 ? -11.443 7.224 29.106 1.00 84.19 114 PRO A C 1
ATOM 896 O O . PRO A 1 114 ? -10.928 6.299 28.468 1.00 84.19 114 PRO A O 1
ATOM 899 N N . PHE A 1 115 ? -11.815 8.370 28.524 1.00 82.19 115 PHE A N 1
ATOM 900 C CA . PHE A 1 115 ? -11.537 8.660 27.117 1.00 82.19 115 PHE A CA 1
ATOM 901 C C . PHE A 1 115 ? -10.043 8.891 26.907 1.00 82.19 115 PHE A C 1
ATOM 903 O O . PHE A 1 115 ? -9.473 8.271 26.015 1.00 82.19 115 PHE A O 1
ATOM 910 N N . GLY A 1 116 ? -9.394 9.676 27.774 1.00 88.00 116 GLY A N 1
ATOM 911 C CA . GLY A 1 116 ? -7.942 9.880 27.736 1.00 88.00 116 GLY A CA 1
ATOM 912 C C . GLY A 1 116 ? -7.162 8.564 27.821 1.00 88.00 116 GLY A C 1
ATOM 913 O O . GLY A 1 116 ? -6.315 8.295 26.974 1.00 88.00 116 GLY A O 1
ATOM 914 N N . LEU A 1 117 ? -7.520 7.685 28.765 1.00 87.12 117 LEU A N 1
ATOM 915 C CA . LEU A 1 117 ? -6.920 6.347 28.883 1.00 87.12 117 LEU A CA 1
ATOM 916 C C . LEU A 1 117 ? -7.126 5.493 27.623 1.00 87.12 117 LEU A C 1
ATOM 918 O O . LEU A 1 117 ? -6.219 4.788 27.187 1.00 87.12 117 LEU A O 1
ATOM 922 N N . SER A 1 118 ? -8.313 5.568 27.017 1.00 84.44 118 SER A N 1
ATOM 923 C CA . SER A 1 118 ? -8.606 4.835 25.782 1.00 84.44 118 SER A CA 1
ATOM 924 C C . SER A 1 118 ? -7.781 5.335 24.594 1.00 84.44 118 SER A C 1
ATOM 926 O O . SER A 1 118 ? -7.449 4.540 23.719 1.00 84.44 118 SER A O 1
ATOM 928 N N . GLU A 1 119 ? -7.462 6.628 24.539 1.00 87.44 119 GLU A N 1
ATOM 929 C CA . GLU A 1 119 ? -6.618 7.196 23.485 1.00 87.44 119 GLU A CA 1
ATOM 930 C C . GLU A 1 119 ? -5.129 6.899 23.715 1.00 87.44 119 GLU A C 1
ATOM 932 O O . GLU A 1 119 ? -4.425 6.604 22.751 1.00 87.44 119 GLU A O 1
ATOM 937 N N . LEU A 1 120 ? -4.662 6.828 24.969 1.00 91.12 120 LEU A N 1
ATOM 938 C CA . LEU A 1 120 ? -3.302 6.363 25.283 1.00 91.12 120 LEU A CA 1
ATOM 939 C C . LEU A 1 120 ? -3.041 4.937 24.778 1.00 91.12 120 LEU A C 1
ATOM 941 O O . LEU A 1 120 ? -1.977 4.669 24.223 1.00 91.12 120 LEU A O 1
ATOM 945 N N . GLU A 1 121 ? -4.021 4.038 24.891 1.00 85.81 121 GLU A N 1
ATOM 946 C CA . GLU A 1 121 ? -3.926 2.685 24.323 1.00 85.81 121 GLU A CA 1
ATOM 947 C C . GLU A 1 121 ? -3.776 2.703 22.794 1.00 85.81 121 GLU A C 1
ATOM 949 O O . GLU A 1 121 ? -2.978 1.952 22.227 1.00 85.81 121 GLU A O 1
ATOM 954 N N . ARG A 1 122 ? -4.498 3.591 22.096 1.00 81.44 122 ARG A N 1
ATOM 955 C CA . ARG A 1 122 ? -4.361 3.724 20.636 1.00 81.44 122 ARG A CA 1
ATOM 956 C C . ARG A 1 122 ? -3.007 4.288 20.242 1.00 81.44 122 ARG A C 1
ATOM 958 O O . ARG A 1 122 ? -2.407 3.783 19.295 1.00 81.44 122 ARG A O 1
ATOM 965 N N . ILE A 1 123 ? -2.535 5.302 20.967 1.00 92.00 123 ILE A N 1
ATOM 966 C CA . ILE A 1 123 ? -1.211 5.895 20.762 1.00 92.00 123 ILE A CA 1
ATOM 967 C C . ILE A 1 123 ? -0.144 4.824 20.959 1.00 92.00 123 ILE A C 1
ATOM 969 O O . ILE A 1 123 ? 0.717 4.681 20.100 1.00 92.00 123 ILE A O 1
ATOM 973 N N . ARG A 1 124 ? -0.248 4.007 22.016 1.00 91.62 124 ARG A N 1
ATOM 974 C CA . ARG A 1 124 ? 0.681 2.903 22.277 1.00 91.62 124 ARG A CA 1
ATOM 975 C C . ARG A 1 124 ? 0.755 1.939 21.095 1.00 91.62 124 ARG A C 1
ATOM 977 O O . ARG A 1 124 ? 1.841 1.719 20.573 1.00 91.62 124 ARG A O 1
ATOM 984 N N . VAL A 1 125 ? -0.383 1.415 20.632 1.00 86.06 125 VAL A N 1
ATOM 985 C CA . VAL A 1 125 ? -0.420 0.482 19.488 1.00 86.06 125 VAL A CA 1
ATOM 986 C C . VAL A 1 125 ? 0.092 1.142 18.203 1.00 86.06 125 VAL A C 1
ATOM 988 O O . VAL A 1 125 ? 0.804 0.512 17.422 1.00 86.06 125 VAL A O 1
ATOM 991 N N . SER A 1 126 ? -0.244 2.413 17.968 1.00 89.62 126 SER A N 1
ATOM 992 C CA . SER A 1 126 ? 0.253 3.158 16.808 1.00 89.62 126 SER A CA 1
ATOM 993 C C . SER A 1 126 ? 1.767 3.353 16.858 1.00 89.62 126 SER A C 1
ATOM 995 O O . SER A 1 126 ? 2.433 3.136 15.851 1.00 89.62 126 SER A O 1
ATOM 997 N N . MET A 1 127 ? 2.309 3.693 18.027 1.00 93.50 127 MET A N 1
ATOM 998 C CA . MET A 1 127 ? 3.740 3.877 18.244 1.00 93.50 127 MET A CA 1
ATOM 999 C C . MET A 1 127 ? 4.502 2.568 18.049 1.00 93.50 127 MET A C 1
ATOM 1001 O O . MET A 1 127 ? 5.540 2.566 17.403 1.00 93.50 127 MET A O 1
ATOM 1005 N N . THR A 1 128 ? 3.961 1.440 18.523 1.00 91.12 128 THR A N 1
ATOM 1006 C CA . THR A 1 128 ? 4.567 0.123 18.280 1.00 91.12 128 THR A CA 1
ATOM 1007 C C . THR A 1 128 ? 4.621 -0.203 16.785 1.00 91.12 128 THR A C 1
ATOM 1009 O O . THR A 1 128 ? 5.635 -0.699 16.310 1.00 91.12 128 THR A O 1
ATOM 1012 N N . ARG A 1 129 ? 3.567 0.108 16.017 1.00 85.19 129 ARG A N 1
ATOM 1013 C CA . ARG A 1 129 ? 3.575 -0.095 14.556 1.00 85.19 129 ARG A CA 1
ATOM 1014 C C . ARG A 1 129 ? 4.592 0.800 13.847 1.00 85.19 129 ARG A C 1
ATOM 1016 O O . ARG A 1 129 ? 5.297 0.315 12.972 1.00 85.19 129 ARG A O 1
ATOM 1023 N N . LEU A 1 130 ? 4.694 2.070 14.243 1.00 93.56 130 LEU A N 1
ATOM 1024 C CA . LEU A 1 130 ? 5.712 2.983 13.712 1.00 93.56 130 LEU A CA 1
ATOM 1025 C C . LEU A 1 130 ? 7.124 2.505 14.050 1.00 93.56 130 LEU A C 1
ATOM 1027 O O . LEU A 1 130 ? 7.987 2.512 13.185 1.00 93.56 130 LEU A O 1
ATOM 1031 N N . GLN A 1 131 ? 7.348 2.040 15.279 1.00 94.62 131 GLN A N 1
ATOM 1032 C CA . GLN A 1 131 ? 8.631 1.483 15.692 1.00 94.62 131 GLN A CA 1
ATOM 1033 C C . GLN A 1 131 ? 8.999 0.248 14.866 1.00 94.62 131 GLN A C 1
ATOM 1035 O O . GLN A 1 131 ? 10.134 0.158 14.423 1.00 94.62 131 GLN A O 1
ATOM 1040 N N . MET A 1 132 ? 8.058 -0.673 14.625 1.00 87.88 132 MET A N 1
ATOM 1041 C CA . MET A 1 132 ? 8.304 -1.836 13.764 1.00 87.88 132 MET A CA 1
ATOM 1042 C C . MET A 1 132 ? 8.662 -1.429 12.331 1.00 87.88 132 MET A C 1
ATOM 1044 O O . MET A 1 132 ? 9.568 -2.012 11.757 1.00 87.88 132 MET A O 1
ATOM 1048 N N . MET A 1 133 ? 7.982 -0.426 11.762 1.00 89.88 133 MET A N 1
ATOM 1049 C CA . MET A 1 133 ? 8.296 0.077 10.419 1.00 89.88 133 MET A CA 1
ATOM 1050 C C . MET A 1 133 ? 9.682 0.732 10.367 1.00 89.88 133 MET A C 1
ATOM 1052 O O . MET A 1 133 ? 10.439 0.479 9.441 1.00 89.88 133 MET A O 1
ATOM 1056 N N . LEU A 1 134 ? 10.008 1.580 11.345 1.00 91.81 134 LEU A N 1
ATOM 1057 C CA . LEU A 1 134 ? 11.281 2.305 11.388 1.00 91.81 134 LEU A CA 1
ATOM 1058 C C . LEU A 1 134 ? 12.470 1.410 11.759 1.00 91.81 134 LEU A C 1
ATOM 1060 O O . LEU A 1 134 ? 13.602 1.768 11.466 1.00 91.81 134 LEU A O 1
ATOM 1064 N N . ALA A 1 135 ? 12.219 0.284 12.429 1.00 89.12 135 ALA A N 1
ATOM 1065 C CA . ALA A 1 135 ? 13.224 -0.722 12.759 1.00 89.12 135 ALA A CA 1
ATOM 1066 C C . ALA A 1 135 ? 13.290 -1.865 11.733 1.00 89.12 135 ALA A C 1
ATOM 1068 O O . ALA A 1 135 ? 14.022 -2.824 11.963 1.00 89.12 135 ALA A O 1
ATOM 1069 N N . ALA A 1 136 ? 12.501 -1.805 10.654 1.00 83.75 136 ALA A N 1
ATOM 1070 C CA . ALA A 1 136 ? 12.569 -2.791 9.585 1.00 83.75 136 ALA A CA 1
ATOM 1071 C C . ALA A 1 136 ? 13.937 -2.733 8.892 1.00 83.75 136 ALA A C 1
ATOM 1073 O O . ALA A 1 136 ? 14.559 -1.672 8.824 1.00 83.75 136 ALA A O 1
ATOM 1074 N N . ASP A 1 137 ? 14.388 -3.876 8.376 1.00 77.75 137 ASP A N 1
ATOM 1075 C CA . ASP A 1 137 ? 15.688 -3.984 7.721 1.00 77.75 137 ASP A CA 1
ATOM 1076 C C . ASP A 1 137 ? 15.786 -3.032 6.521 1.00 77.75 137 ASP A C 1
ATOM 1078 O O . ASP A 1 137 ? 14.930 -3.012 5.632 1.00 77.75 137 ASP A O 1
ATOM 1082 N N . GLU A 1 138 ? 16.858 -2.244 6.490 1.00 76.56 138 GLU A N 1
ATOM 1083 C CA . GLU A 1 138 ? 17.170 -1.381 5.359 1.00 76.56 138 GLU A CA 1
ATOM 1084 C C . GLU A 1 138 ? 17.873 -2.191 4.265 1.00 76.56 138 GLU A C 1
ATOM 1086 O O . GLU A 1 138 ? 18.808 -2.955 4.528 1.00 76.56 138 GLU A O 1
ATOM 1091 N N . ILE A 1 139 ? 17.465 -1.983 3.011 1.00 68.50 139 ILE A N 1
ATOM 1092 C CA . ILE A 1 139 ? 18.219 -2.490 1.863 1.00 68.50 139 ILE A CA 1
ATOM 1093 C C . ILE A 1 139 ? 19.597 -1.826 1.916 1.00 68.50 139 ILE A C 1
ATOM 1095 O O . ILE A 1 139 ? 19.705 -0.597 1.936 1.00 68.50 139 ILE A O 1
ATOM 1099 N N . GLY A 1 140 ? 20.659 -2.636 1.963 1.00 61.25 140 GLY A N 1
ATOM 1100 C CA . GLY A 1 140 ? 22.026 -2.129 1.966 1.00 61.25 140 GLY A CA 1
ATOM 1101 C C . GLY A 1 140 ? 22.216 -1.154 0.807 1.00 61.25 140 GLY A C 1
ATOM 1102 O O . GLY A 1 140 ? 21.879 -1.476 -0.331 1.00 61.25 140 GLY A O 1
ATOM 1103 N N . THR A 1 141 ? 22.727 0.047 1.098 1.00 54.09 141 THR A N 1
ATOM 1104 C CA . THR A 1 141 ? 22.959 1.089 0.088 1.00 54.09 141 THR A CA 1
ATOM 1105 C C . THR A 1 141 ? 23.650 0.463 -1.115 1.00 54.09 141 THR A C 1
ATOM 1107 O O . THR A 1 141 ? 24.619 -0.277 -0.924 1.00 54.09 141 THR A O 1
ATOM 1110 N N . PHE A 1 142 ? 23.168 0.753 -2.330 1.00 53.62 142 PHE A N 1
ATOM 1111 C CA . PHE A 1 142 ? 23.810 0.352 -3.582 1.00 53.62 142 PHE A CA 1
ATOM 1112 C C . PHE A 1 142 ? 25.250 0.872 -3.578 1.00 53.62 142 PHE A C 1
ATOM 1114 O O . PHE A 1 142 ? 25.546 1.989 -3.997 1.00 53.62 142 PHE A O 1
ATOM 1121 N N . ARG A 1 143 ? 26.172 0.094 -3.011 1.00 49.03 143 ARG A N 1
ATOM 1122 C CA . ARG A 1 143 ? 27.582 0.433 -2.992 1.00 49.03 143 ARG A CA 1
ATOM 1123 C C . ARG A 1 143 ? 28.108 0.020 -4.348 1.00 49.03 143 ARG A C 1
ATOM 1125 O O . ARG A 1 143 ? 28.596 -1.101 -4.514 1.00 49.03 143 ARG A O 1
ATOM 1132 N N . SER A 1 144 ? 28.055 0.951 -5.300 1.00 45.81 144 SER A N 1
ATOM 1133 C CA . SER A 1 144 ? 29.083 1.021 -6.328 1.00 45.81 144 SER A CA 1
ATOM 1134 C C . SER A 1 144 ? 30.401 1.177 -5.577 1.00 45.81 144 SER A C 1
ATOM 1136 O O . SER A 1 144 ? 30.835 2.279 -5.242 1.00 45.81 144 SER A O 1
ATOM 1138 N N . HIS A 1 145 ? 31.020 0.062 -5.196 1.00 41.31 145 HIS A N 1
ATOM 1139 C CA . HIS A 1 145 ? 32.421 0.118 -4.850 1.00 41.31 145 HIS A CA 1
ATOM 1140 C C . HIS A 1 145 ? 33.085 0.595 -6.134 1.00 41.31 145 HIS A C 1
ATOM 1142 O O . HIS A 1 145 ? 33.118 -0.136 -7.125 1.00 41.31 145 HIS A O 1
ATOM 1148 N N . ALA A 1 146 ? 33.569 1.837 -6.127 1.00 39.09 146 ALA A N 1
ATOM 1149 C CA . ALA A 1 146 ? 34.617 2.268 -7.025 1.00 39.09 146 ALA A CA 1
ATOM 1150 C C . ALA A 1 146 ? 35.802 1.346 -6.739 1.00 39.09 146 ALA A C 1
ATOM 1152 O O . ALA A 1 146 ? 36.668 1.646 -5.923 1.00 39.09 146 ALA A O 1
ATOM 1153 N N . ALA A 1 147 ? 35.777 0.153 -7.318 1.00 39.00 147 ALA A N 1
ATOM 1154 C CA . ALA A 1 147 ? 36.869 -0.773 -7.223 1.00 39.00 147 ALA A CA 1
ATOM 1155 C C . ALA A 1 147 ? 37.979 -0.165 -8.073 1.00 39.00 147 ALA A C 1
ATOM 1157 O O . ALA A 1 147 ? 38.052 -0.367 -9.285 1.00 39.00 147 ALA A O 1
ATOM 1158 N N . THR A 1 148 ? 38.847 0.614 -7.429 1.00 34.53 148 THR A N 1
ATOM 1159 C CA . THR A 1 148 ? 40.248 0.612 -7.815 1.00 34.53 148 THR A CA 1
ATOM 1160 C C . THR A 1 148 ? 40.656 -0.849 -7.792 1.00 34.53 148 THR A C 1
ATOM 1162 O O . THR A 1 148 ? 40.725 -1.458 -6.728 1.00 34.53 148 THR A O 1
ATOM 1165 N N . VAL A 1 149 ? 40.816 -1.429 -8.980 1.00 40.50 149 VAL A N 1
ATOM 1166 C CA . VAL A 1 149 ? 41.469 -2.721 -9.160 1.00 40.50 149 VAL A CA 1
ATOM 1167 C C . VAL A 1 149 ? 42.759 -2.651 -8.349 1.00 40.50 149 VAL A C 1
ATOM 1169 O O . VAL A 1 149 ? 43.627 -1.831 -8.666 1.00 40.50 149 VAL A O 1
ATOM 1172 N N . ASP A 1 150 ? 42.858 -3.442 -7.278 1.00 32.59 150 ASP A N 1
ATOM 1173 C CA . ASP A 1 150 ? 44.123 -3.615 -6.579 1.00 32.59 150 ASP A CA 1
ATOM 1174 C C . ASP A 1 150 ? 45.126 -4.098 -7.622 1.00 32.59 150 ASP A C 1
ATOM 1176 O O . ASP A 1 150 ? 44.978 -5.156 -8.240 1.00 32.59 150 ASP A O 1
ATOM 1180 N N . LYS A 1 151 ? 46.110 -3.240 -7.888 1.00 41.59 151 LYS A N 1
ATOM 1181 C CA . LYS A 1 151 ? 47.183 -3.476 -8.842 1.00 41.59 151 LYS A CA 1
ATOM 1182 C C . LYS A 1 151 ? 48.061 -4.601 -8.300 1.00 41.59 151 LYS A C 1
ATOM 1184 O O . LYS A 1 151 ? 49.056 -4.333 -7.634 1.00 41.59 151 LYS A O 1
ATOM 1189 N N . SER A 1 152 ? 47.737 -5.852 -8.609 1.00 32.50 152 SER A N 1
ATOM 1190 C CA . SER A 1 152 ? 48.743 -6.911 -8.631 1.00 32.50 152 SER A CA 1
ATOM 1191 C C . SER A 1 152 ? 49.219 -7.091 -10.068 1.00 32.50 152 SER A C 1
ATOM 1193 O O . SER A 1 152 ? 48.410 -7.282 -10.971 1.00 32.50 152 SER A O 1
ATOM 1195 N N . ALA A 1 153 ? 50.530 -6.944 -10.228 1.00 39.44 153 ALA A N 1
ATOM 1196 C CA . ALA A 1 153 ? 51.312 -6.904 -11.452 1.00 39.44 153 ALA A CA 1
ATOM 1197 C C . ALA A 1 153 ? 50.858 -7.835 -12.598 1.00 39.44 153 ALA A C 1
ATOM 1199 O O . ALA A 1 153 ? 50.492 -8.986 -12.387 1.00 39.44 153 ALA A O 1
ATOM 1200 N N . ASP A 1 154 ? 51.029 -7.293 -13.805 1.00 36.31 154 ASP A N 1
ATOM 1201 C CA . ASP A 1 154 ? 50.976 -7.904 -15.135 1.00 36.31 154 ASP A CA 1
ATOM 1202 C C . ASP A 1 154 ? 49.618 -8.125 -15.841 1.00 36.31 154 ASP A C 1
ATOM 1204 O O . ASP A 1 154 ? 48.751 -8.903 -15.456 1.00 36.31 154 ASP A O 1
ATOM 1208 N N . SER A 1 155 ? 49.553 -7.488 -17.020 1.00 36.12 155 SER A N 1
ATOM 1209 C CA . SER A 1 155 ? 48.569 -7.556 -18.112 1.00 36.12 155 SER A CA 1
ATOM 1210 C C . SER A 1 155 ? 47.378 -6.568 -18.078 1.00 36.12 155 SER A C 1
ATOM 1212 O O . SER A 1 155 ? 46.521 -6.587 -17.209 1.00 36.12 155 SER A O 1
ATOM 1214 N N . LYS A 1 156 ? 47.389 -5.670 -19.081 1.00 37.34 156 LYS A N 1
ATOM 1215 C CA . LYS A 1 156 ? 46.329 -4.798 -19.639 1.00 37.34 156 LYS A CA 1
ATOM 1216 C C . LYS A 1 156 ? 45.091 -4.544 -18.759 1.00 37.34 156 LYS A C 1
ATOM 1218 O O . LYS A 1 156 ? 44.229 -5.404 -18.636 1.00 37.34 156 LYS A O 1
ATOM 1223 N N . THR A 1 157 ? 44.930 -3.299 -18.302 1.00 45.50 157 THR A N 1
ATOM 1224 C CA . THR A 1 157 ? 43.702 -2.777 -17.678 1.00 45.50 157 THR A CA 1
ATOM 1225 C C . THR A 1 157 ? 42.491 -3.005 -18.588 1.00 45.50 157 THR A C 1
ATOM 1227 O O . THR A 1 157 ? 42.251 -2.246 -19.527 1.00 45.50 157 THR A O 1
ATOM 1230 N N . GLN A 1 158 ? 41.733 -4.068 -18.335 1.00 52.03 158 GLN A N 1
ATOM 1231 C CA . GLN A 1 158 ? 40.481 -4.324 -19.029 1.00 52.03 158 GLN A CA 1
ATOM 1232 C C . GLN A 1 158 ? 39.391 -3.541 -18.295 1.00 52.03 158 GLN A C 1
ATOM 1234 O O . GLN A 1 158 ? 39.009 -3.885 -17.180 1.00 52.03 158 GLN A O 1
ATOM 1239 N N . VAL A 1 159 ? 38.938 -2.436 -18.887 1.00 60.12 159 VAL A N 1
ATOM 1240 C CA . VAL A 1 159 ? 37.773 -1.700 -18.383 1.00 60.12 159 VAL A CA 1
ATOM 1241 C C . VAL A 1 159 ? 36.554 -2.582 -18.640 1.00 60.12 159 VAL A C 1
ATOM 1243 O O . VAL A 1 159 ? 36.202 -2.828 -19.792 1.00 60.12 159 VAL A O 1
ATOM 1246 N N . VAL A 1 160 ? 35.950 -3.108 -17.579 1.00 64.25 160 VAL A N 1
ATOM 1247 C CA . VAL A 1 160 ? 34.728 -3.920 -17.631 1.00 64.25 160 VAL A CA 1
ATOM 1248 C C . VAL A 1 160 ? 33.588 -3.051 -17.102 1.00 64.25 160 VAL A C 1
ATOM 1250 O O . VAL A 1 160 ? 33.768 -2.377 -16.097 1.00 64.25 160 VAL A O 1
ATOM 1253 N N . ALA A 1 161 ? 32.433 -3.040 -17.769 1.00 70.81 161 ALA A N 1
ATOM 1254 C CA . ALA A 1 161 ? 31.272 -2.260 -17.326 1.00 70.81 161 ALA A CA 1
ATOM 1255 C C . ALA A 1 161 ? 30.528 -2.926 -16.154 1.00 70.81 161 ALA A C 1
ATOM 1257 O O . ALA A 1 161 ? 29.849 -2.262 -15.379 1.00 70.81 161 ALA A O 1
ATOM 1258 N N . MET A 1 162 ? 30.625 -4.253 -16.039 1.00 76.94 162 MET A N 1
ATOM 1259 C CA . MET A 1 162 ? 29.995 -5.045 -14.983 1.00 76.94 162 MET A CA 1
ATOM 1260 C C . MET A 1 162 ? 30.700 -6.396 -14.845 1.00 76.94 162 MET A C 1
ATOM 1262 O O . MET A 1 162 ? 30.866 -7.092 -15.851 1.00 76.94 162 MET A O 1
ATOM 1266 N N . CYS A 1 163 ? 31.061 -6.803 -13.623 1.00 75.00 163 CYS A N 1
ATOM 1267 C CA . CYS A 1 163 ? 31.490 -8.173 -13.356 1.00 75.00 163 CYS A CA 1
ATOM 1268 C C . CYS A 1 163 ? 30.854 -8.775 -12.091 1.00 75.00 163 CYS A C 1
ATOM 1270 O O . CYS A 1 163 ? 30.673 -8.125 -11.063 1.00 75.00 163 CYS A O 1
ATOM 1272 N N . ILE A 1 164 ? 30.491 -10.053 -12.181 1.00 78.12 164 ILE A N 1
ATOM 1273 C CA . ILE A 1 164 ? 29.986 -10.860 -11.068 1.00 78.12 164 ILE A CA 1
ATOM 1274 C C . ILE A 1 164 ? 30.727 -12.189 -11.089 1.00 78.12 164 ILE A C 1
ATOM 1276 O O . ILE A 1 164 ? 30.758 -12.874 -12.116 1.00 78.12 164 ILE A O 1
ATOM 1280 N N . HIS A 1 165 ? 31.297 -12.565 -9.947 1.00 77.50 165 HIS A N 1
ATOM 1281 C CA . HIS A 1 165 ? 32.032 -13.813 -9.793 1.00 77.50 165 HIS A CA 1
ATOM 1282 C C . HIS A 1 165 ? 31.536 -14.591 -8.583 1.00 77.50 165 HIS A C 1
ATOM 1284 O O . HIS A 1 165 ? 31.641 -14.106 -7.460 1.00 77.50 165 HIS A O 1
ATOM 1290 N N . ASN A 1 166 ? 31.085 -15.822 -8.833 1.00 77.75 166 ASN A N 1
ATOM 1291 C CA . ASN A 1 166 ? 30.685 -16.802 -7.828 1.00 77.75 166 ASN A CA 1
ATOM 1292 C C . ASN A 1 166 ? 29.746 -16.221 -6.755 1.00 77.75 166 ASN A C 1
ATOM 1294 O O . ASN A 1 166 ? 30.020 -16.337 -5.563 1.00 77.75 166 ASN A O 1
ATOM 1298 N N . ALA A 1 167 ? 28.668 -15.578 -7.205 1.00 77.31 167 ALA A N 1
ATOM 1299 C CA . ALA A 1 167 ? 27.674 -14.943 -6.348 1.00 77.31 167 ALA A CA 1
ATOM 1300 C C . ALA A 1 167 ? 26.374 -15.754 -6.326 1.00 77.31 167 ALA A C 1
ATOM 1302 O O . ALA A 1 167 ? 25.919 -16.269 -7.352 1.00 77.31 167 ALA A O 1
ATOM 1303 N N . GLU A 1 168 ? 25.753 -15.836 -5.156 1.00 83.06 168 GLU A N 1
ATOM 1304 C CA . GLU A 1 168 ? 24.449 -16.464 -4.961 1.00 83.06 168 GLU A CA 1
ATOM 1305 C C . GLU A 1 168 ? 23.479 -15.427 -4.411 1.00 83.06 168 GLU A C 1
ATOM 1307 O O . GLU A 1 168 ? 23.814 -14.717 -3.467 1.00 83.06 168 GLU A O 1
ATOM 1312 N N . PHE A 1 169 ? 22.279 -15.354 -4.984 1.00 83.19 169 PHE A N 1
ATOM 1313 C CA . PHE A 1 169 ? 21.264 -14.378 -4.605 1.00 83.19 169 PHE A CA 1
ATOM 1314 C C . PHE A 1 169 ? 19.978 -15.048 -4.140 1.00 83.19 169 PHE A C 1
ATOM 1316 O O . PHE A 1 169 ? 19.569 -16.102 -4.654 1.00 83.19 169 PHE A O 1
ATOM 1323 N N . GLY A 1 170 ? 19.312 -14.399 -3.193 1.00 84.50 170 GLY A N 1
ATOM 1324 C CA . GLY A 1 170 ? 18.027 -14.832 -2.673 1.00 84.50 170 GLY A CA 1
ATOM 1325 C C . GLY A 1 170 ? 17.150 -13.683 -2.210 1.00 84.50 170 GLY A C 1
ATOM 1326 O O . GLY A 1 170 ? 17.584 -12.540 -2.100 1.00 84.50 170 GLY A O 1
ATOM 1327 N N . PHE A 1 171 ? 15.897 -14.027 -1.936 1.00 85.44 171 PHE A N 1
ATOM 1328 C CA . PHE A 1 171 ? 14.927 -13.126 -1.322 1.00 85.44 171 PHE A CA 1
ATOM 1329 C C . PHE A 1 171 ? 14.606 -13.617 0.090 1.00 85.44 171 PHE A C 1
ATOM 1331 O O . PHE A 1 171 ? 14.568 -14.838 0.301 1.00 85.44 171 PHE A O 1
ATOM 1338 N N . PRO A 1 172 ? 14.394 -12.708 1.054 1.00 82.00 172 PRO A N 1
ATOM 1339 C CA . PRO A 1 172 ? 14.020 -13.095 2.404 1.00 82.00 172 PRO A CA 1
ATOM 1340 C C . PRO A 1 172 ? 12.684 -13.845 2.380 1.00 82.00 172 PRO A C 1
ATOM 1342 O O . PRO A 1 172 ? 11.768 -13.514 1.625 1.00 82.00 172 PRO A O 1
ATOM 1345 N N . LEU A 1 173 ? 12.588 -14.893 3.190 1.00 79.69 173 LEU A N 1
ATOM 1346 C CA . LEU A 1 173 ? 11.325 -15.550 3.491 1.00 79.69 173 LEU A CA 1
ATOM 1347 C C . LEU A 1 173 ? 10.676 -14.771 4.629 1.00 79.69 173 LEU A C 1
ATOM 1349 O O . LEU A 1 173 ? 11.295 -14.592 5.678 1.00 79.69 173 LEU A O 1
ATOM 1353 N N . GLU A 1 174 ? 9.440 -14.319 4.424 1.00 66.50 174 GLU A N 1
ATOM 1354 C CA . GLU A 1 174 ? 8.652 -13.709 5.492 1.00 66.50 174 GLU A CA 1
ATOM 1355 C C . GLU A 1 174 ? 8.607 -14.682 6.678 1.00 66.50 174 GLU A C 1
ATOM 1357 O O . GLU A 1 174 ? 8.155 -15.824 6.552 1.00 66.50 174 GLU A O 1
ATOM 1362 N N . SER A 1 175 ? 9.132 -14.261 7.831 1.00 52.28 175 SER A N 1
ATOM 1363 C CA . SER A 1 175 ? 8.884 -14.985 9.068 1.00 52.28 175 SER A CA 1
ATOM 1364 C C . SER A 1 175 ? 7.410 -14.772 9.415 1.00 52.28 175 SER A C 1
ATOM 1366 O O . SER A 1 175 ? 6.913 -13.647 9.368 1.00 52.28 175 SER A O 1
ATOM 1368 N N . ASP A 1 176 ? 6.687 -15.840 9.754 1.00 41.28 176 ASP A N 1
ATOM 1369 C CA . ASP A 1 176 ? 5.314 -15.781 10.278 1.00 41.28 176 ASP A CA 1
ATOM 1370 C C . ASP A 1 176 ? 5.290 -15.129 11.688 1.00 41.28 176 ASP A C 1
ATOM 1372 O O . ASP A 1 176 ? 4.773 -15.686 12.653 1.00 41.28 176 ASP A O 1
ATOM 1376 N N . GLY A 1 177 ? 5.880 -13.941 11.842 1.00 38.28 177 GLY A N 1
ATOM 1377 C CA . GLY A 1 177 ? 5.955 -13.143 13.067 1.00 38.28 177 GLY A CA 1
ATOM 1378 C C . GLY A 1 177 ? 4.718 -12.276 13.310 1.00 38.28 177 GLY A C 1
ATOM 1379 O O . GLY A 1 177 ? 4.796 -11.247 13.979 1.00 38.28 177 GLY A O 1
ATOM 1380 N N . GLY A 1 178 ? 3.562 -12.662 12.765 1.00 31.28 178 GLY A N 1
ATOM 1381 C CA . GLY A 1 178 ? 2.281 -12.129 13.221 1.00 31.28 178 GLY A CA 1
ATOM 1382 C C . GLY A 1 178 ? 1.954 -12.679 14.617 1.00 31.28 178 GLY A C 1
ATOM 1383 O O . GLY A 1 178 ? 2.286 -13.829 14.900 1.00 31.28 178 GLY A O 1
ATOM 1384 N N . PRO A 1 179 ? 1.300 -11.905 15.505 1.00 32.28 179 PRO A N 1
ATOM 1385 C CA . PRO A 1 179 ? 0.980 -12.368 16.850 1.00 32.28 179 PRO A CA 1
ATOM 1386 C C . PRO A 1 179 ? 0.200 -13.686 16.790 1.00 32.28 179 PRO A C 1
ATOM 1388 O O . PRO A 1 179 ? -0.800 -13.803 16.077 1.00 32.28 179 PRO A O 1
ATOM 1391 N N . GLU A 1 180 ? 0.709 -14.664 17.536 1.00 30.23 180 GLU A N 1
ATOM 1392 C CA . GLU A 1 180 ? 0.267 -16.051 17.585 1.00 30.23 180 GLU A CA 1
ATOM 1393 C C . GLU A 1 180 ? -1.259 -16.212 17.643 1.00 30.23 180 GLU A C 1
ATOM 1395 O O . GLU A 1 180 ? -1.958 -15.575 18.436 1.00 30.23 180 GLU A O 1
ATOM 1400 N N . GLY A 1 181 ? -1.755 -17.176 16.862 1.00 29.33 181 GLY A N 1
ATOM 1401 C CA . GLY A 1 181 ? -2.984 -17.891 17.192 1.00 29.33 181 GLY A CA 1
ATOM 1402 C C . GLY A 1 181 ? -4.050 -17.939 16.107 1.00 29.33 181 GLY A C 1
ATOM 1403 O O . GLY A 1 181 ? -5.134 -17.419 16.332 1.00 29.33 181 GLY A O 1
ATOM 1404 N N . VAL A 1 182 ? -3.817 -18.666 15.006 1.00 30.28 182 VAL A N 1
ATOM 1405 C CA . VAL A 1 182 ? -4.859 -19.497 14.363 1.00 30.28 182 VAL A CA 1
ATOM 1406 C C . VAL A 1 182 ? -4.189 -20.698 13.686 1.00 30.28 182 VAL A C 1
ATOM 1408 O O . VAL A 1 182 ? -3.591 -20.575 12.620 1.00 30.28 182 VAL A O 1
ATOM 1411 N N . GLY A 1 183 ? -4.304 -21.879 14.298 1.00 27.86 183 GLY A N 1
ATOM 1412 C CA . GLY A 1 183 ? -3.823 -23.130 13.717 1.00 27.86 183 GLY A CA 1
ATOM 1413 C C . GLY A 1 183 ? -4.552 -23.482 12.418 1.00 27.86 183 GLY A C 1
ATOM 1414 O O . GLY A 1 183 ? -5.782 -23.546 12.383 1.00 27.86 183 GLY A O 1
ATOM 1415 N N . LYS A 1 184 ? -3.792 -23.757 11.353 1.00 26.14 184 LYS A N 1
ATOM 1416 C CA . LYS A 1 184 ? -4.290 -24.455 10.162 1.00 26.14 184 LYS A CA 1
ATOM 1417 C C . LYS A 1 184 ? -3.868 -25.921 10.226 1.00 26.14 184 LYS A C 1
ATOM 1419 O O . LYS A 1 184 ? -2.687 -26.249 10.266 1.00 26.14 184 LYS A O 1
ATOM 1424 N N . GLY A 1 185 ? -4.873 -26.792 10.288 1.00 25.02 185 GLY A N 1
ATOM 1425 C CA . GLY A 1 185 ? -4.724 -28.239 10.377 1.00 25.02 185 GLY A CA 1
ATOM 1426 C C . GLY A 1 185 ? -4.131 -28.862 9.111 1.00 25.02 185 GLY A C 1
ATOM 1427 O O . GLY A 1 185 ? -4.487 -28.498 7.992 1.00 25.02 185 GLY A O 1
ATOM 1428 N N . LYS A 1 186 ? -3.248 -29.843 9.320 1.00 23.61 186 LYS A N 1
ATOM 1429 C CA . LYS A 1 186 ? -2.684 -30.723 8.291 1.00 23.61 186 LYS A CA 1
ATOM 1430 C C . LYS A 1 186 ? -3.752 -31.700 7.782 1.00 23.61 186 LYS A C 1
ATOM 1432 O O . LYS A 1 186 ? -4.205 -32.564 8.530 1.00 23.61 186 LYS A O 1
ATOM 1437 N N . GLY A 1 187 ? -4.107 -31.601 6.503 1.00 24.25 187 GLY A N 1
ATOM 1438 C CA . GLY A 1 187 ? -4.883 -32.611 5.782 1.00 24.25 187 GLY A CA 1
ATOM 1439 C C . GLY A 1 187 ? -3.958 -33.612 5.088 1.00 24.25 187 GLY A C 1
ATOM 1440 O O . GLY A 1 187 ? -3.308 -33.278 4.106 1.00 24.25 187 GLY A O 1
ATOM 1441 N N . ARG A 1 188 ? -3.892 -34.842 5.609 1.00 24.00 188 ARG A N 1
ATOM 1442 C CA . ARG A 1 188 ? -3.241 -36.006 4.982 1.00 24.00 188 ARG A CA 1
ATOM 1443 C C . ARG A 1 188 ? -4.111 -36.540 3.836 1.00 24.00 188 ARG A C 1
ATOM 1445 O O . ARG A 1 188 ? -5.260 -36.891 4.079 1.00 24.00 188 ARG A O 1
ATOM 1452 N N . GLY A 1 189 ? -3.535 -36.733 2.649 1.00 24.66 189 GLY A N 1
ATOM 1453 C CA . GLY A 1 189 ? -4.141 -37.500 1.554 1.00 24.66 189 GLY A CA 1
ATOM 1454 C C . GLY A 1 189 ? -3.119 -38.431 0.898 1.00 24.66 189 GLY A C 1
ATOM 1455 O O . GLY A 1 189 ? -2.215 -37.974 0.214 1.00 24.66 189 GLY A O 1
ATOM 1456 N N . LYS A 1 190 ? -3.246 -39.744 1.134 1.00 24.61 190 LYS A N 1
ATOM 1457 C CA . LYS A 1 190 ? -2.484 -40.815 0.464 1.00 24.61 190 LYS A CA 1
ATOM 1458 C C . LYS A 1 190 ? -3.081 -41.100 -0.922 1.00 24.61 190 LYS A C 1
ATOM 1460 O O . LYS A 1 190 ? -4.290 -41.279 -1.023 1.00 24.61 190 LYS A O 1
ATOM 1465 N N . GLY A 1 191 ? -2.236 -41.310 -1.931 1.00 24.14 191 GLY A N 1
ATOM 1466 C CA . GLY A 1 191 ? -2.604 -41.907 -3.223 1.00 24.14 191 GLY A CA 1
ATOM 1467 C C . GLY A 1 191 ? -1.361 -42.432 -3.946 1.00 24.14 191 GLY A C 1
ATOM 1468 O O . GLY A 1 191 ? -0.324 -41.789 -3.924 1.00 24.14 191 GLY A O 1
ATOM 1469 N N . ARG A 1 192 ? -1.428 -43.646 -4.496 1.00 23.11 192 ARG A N 1
ATOM 1470 C CA . ARG A 1 192 ? -0.309 -44.576 -4.730 1.00 23.11 192 ARG A CA 1
ATOM 1471 C C . ARG A 1 192 ? -0.284 -45.027 -6.201 1.00 23.11 192 ARG A C 1
ATOM 1473 O O . ARG A 1 192 ? -1.329 -45.418 -6.704 1.00 23.11 192 ARG A O 1
ATOM 1480 N N . GLY A 1 193 ? 0.914 -45.125 -6.799 1.00 22.94 193 GLY A N 1
ATOM 1481 C CA . GLY A 1 193 ? 1.237 -45.909 -8.018 1.00 22.94 193 GLY A CA 1
ATOM 1482 C C . GLY A 1 193 ? 1.168 -45.131 -9.347 1.00 22.94 193 GLY A C 1
ATOM 1483 O O . GLY A 1 193 ? 0.330 -44.259 -9.486 1.00 22.94 193 GLY A O 1
ATOM 1484 N N . LYS A 1 194 ? 1.979 -45.376 -10.387 1.00 23.83 194 LYS A N 1
ATOM 1485 C CA . LYS A 1 194 ? 2.976 -46.416 -10.719 1.00 23.83 194 LYS A CA 1
ATOM 1486 C C . LYS A 1 194 ? 3.930 -45.866 -11.808 1.00 23.83 194 LYS A C 1
ATOM 1488 O O . LYS A 1 194 ? 3.523 -45.053 -12.629 1.00 23.83 194 LYS A O 1
ATOM 1493 N N . ASN A 1 195 ? 5.167 -46.373 -11.814 1.00 24.52 195 ASN A N 1
ATOM 1494 C CA . ASN A 1 195 ? 6.206 -46.239 -12.852 1.00 24.52 195 ASN A CA 1
ATOM 1495 C C . ASN A 1 195 ? 5.708 -46.499 -14.287 1.00 24.52 195 ASN A C 1
ATOM 1497 O O . ASN A 1 195 ? 4.882 -47.389 -14.459 1.00 24.52 195 ASN A O 1
ATOM 1501 N N . THR A 1 196 ? 6.338 -45.865 -15.293 1.00 23.36 196 THR A N 1
ATOM 1502 C CA . THR A 1 196 ? 7.248 -46.542 -16.259 1.00 23.36 196 THR A CA 1
ATOM 1503 C C . THR A 1 196 ? 7.787 -45.599 -17.352 1.00 23.36 196 THR A C 1
ATOM 1505 O O . THR A 1 196 ? 7.025 -45.046 -18.130 1.00 23.36 196 THR A O 1
ATOM 1508 N N . GLY A 1 197 ? 9.121 -45.506 -17.429 1.00 23.91 197 GLY A N 1
ATOM 1509 C CA . GLY A 1 197 ? 9.967 -45.572 -18.635 1.00 23.91 197 GLY A CA 1
ATOM 1510 C C . GLY A 1 197 ? 9.646 -44.747 -19.891 1.00 23.91 197 GLY A C 1
ATOM 1511 O O . GLY A 1 197 ? 8.757 -45.097 -20.653 1.00 23.91 197 GLY A O 1
ATOM 1512 N N . LYS A 1 198 ? 10.556 -43.836 -20.259 1.00 23.53 198 LYS A N 1
ATOM 1513 C CA . LYS A 1 198 ? 11.574 -44.064 -21.315 1.00 23.53 198 LYS A CA 1
ATOM 1514 C C . LYS A 1 198 ? 12.297 -42.755 -21.640 1.00 23.53 198 LYS A C 1
ATOM 1516 O O . LYS A 1 198 ? 11.753 -41.855 -22.268 1.00 23.53 198 LYS A O 1
ATOM 1521 N N . ARG A 1 199 ? 13.574 -42.712 -21.261 1.00 26.05 199 ARG A N 1
ATOM 1522 C CA . ARG A 1 199 ? 14.584 -41.794 -21.795 1.00 26.05 199 ARG A CA 1
ATOM 1523 C C . ARG A 1 199 ? 14.740 -42.119 -23.285 1.00 26.05 199 ARG A C 1
ATOM 1525 O O . ARG A 1 199 ? 15.075 -43.255 -23.621 1.00 26.05 199 ARG A O 1
ATOM 1532 N N . ARG A 1 200 ? 14.478 -41.159 -24.171 1.00 24.19 200 ARG A N 1
ATOM 1533 C CA . ARG A 1 200 ? 14.883 -41.244 -25.577 1.00 24.19 200 ARG A CA 1
ATOM 1534 C C . ARG A 1 200 ? 15.907 -40.160 -25.871 1.00 24.19 200 ARG A C 1
ATOM 1536 O O . ARG A 1 200 ? 15.688 -38.979 -25.640 1.00 24.19 200 ARG A O 1
ATOM 1543 N N . GLN A 1 201 ? 17.038 -40.662 -26.327 1.00 25.64 201 GLN A N 1
ATOM 1544 C CA . GLN A 1 201 ? 18.243 -40.001 -26.775 1.00 25.64 201 GLN A CA 1
ATOM 1545 C C . GLN A 1 201 ? 18.135 -39.765 -28.285 1.00 25.64 201 GLN A C 1
ATOM 1547 O O . GLN A 1 201 ? 17.834 -40.710 -29.006 1.00 25.64 201 GLN A O 1
ATOM 1552 N N . CYS A 1 202 ? 18.363 -38.532 -28.735 1.00 22.53 202 CYS A N 1
ATOM 1553 C CA . CYS A 1 202 ? 19.083 -38.118 -29.955 1.00 22.53 202 CYS A CA 1
ATOM 1554 C C . CYS A 1 202 ? 18.848 -36.611 -30.144 1.00 22.53 202 CYS A C 1
ATOM 1556 O O . CYS A 1 202 ? 17.817 -36.102 -29.730 1.00 22.53 202 CYS A O 1
ATOM 1558 N N . CYS A 1 203 ? 19.711 -35.829 -30.772 1.00 23.97 203 CYS A N 1
ATOM 1559 C CA . CYS A 1 203 ? 20.965 -36.126 -31.435 1.00 23.97 203 CYS A CA 1
ATOM 1560 C C . CYS A 1 203 ? 21.750 -34.806 -31.529 1.00 23.97 203 CYS A C 1
ATOM 1562 O O . CYS A 1 203 ? 21.180 -33.719 -31.564 1.00 23.97 203 CYS A O 1
ATOM 1564 N N . SER A 1 204 ? 23.067 -34.962 -31.557 1.00 26.47 204 SER A N 1
ATOM 1565 C CA . SER A 1 204 ? 24.109 -34.011 -31.945 1.00 26.47 204 SER A CA 1
ATOM 1566 C C . SER A 1 204 ? 23.708 -32.946 -32.969 1.00 26.47 204 SER A C 1
ATOM 1568 O O . SER A 1 204 ? 23.161 -33.317 -34.000 1.00 26.47 204 SER A O 1
ATOM 1570 N N . CYS A 1 205 ? 24.140 -31.693 -32.761 1.00 24.39 205 CYS A N 1
ATOM 1571 C CA . CYS A 1 205 ? 24.750 -30.840 -33.793 1.00 24.39 205 CYS A CA 1
ATOM 1572 C C . CYS A 1 205 ? 25.439 -29.600 -33.181 1.00 24.39 205 CYS A C 1
ATOM 1574 O O . CYS A 1 205 ? 24.842 -28.859 -32.412 1.00 24.39 205 CYS A O 1
ATOM 1576 N N . LEU A 1 206 ? 26.687 -29.393 -33.611 1.00 26.59 206 LEU A N 1
ATOM 1577 C CA . LEU A 1 206 ? 27.516 -28.181 -33.576 1.00 26.59 206 LEU A CA 1
ATOM 1578 C C . LEU A 1 206 ? 28.003 -27.640 -32.220 1.00 26.59 206 LEU A C 1
ATOM 1580 O O . LEU A 1 206 ? 27.465 -26.711 -31.625 1.00 26.59 206 LEU A O 1
ATOM 1584 N N . ARG A 1 207 ? 29.193 -28.130 -31.852 1.00 27.23 207 ARG A N 1
ATOM 1585 C CA . ARG A 1 207 ? 30.171 -27.375 -31.065 1.00 27.23 207 ARG A CA 1
ATOM 1586 C C . ARG A 1 207 ? 30.540 -26.089 -31.809 1.00 27.23 207 ARG A C 1
ATOM 1588 O O . ARG A 1 207 ? 31.124 -26.142 -32.889 1.00 27.23 207 ARG A O 1
ATOM 1595 N N . ARG A 1 208 ? 30.290 -24.947 -31.177 1.00 25.47 208 ARG A N 1
ATOM 1596 C CA . ARG A 1 208 ? 31.114 -23.748 -31.332 1.00 25.47 208 ARG A CA 1
ATOM 1597 C C . ARG A 1 208 ? 31.578 -23.346 -29.943 1.00 25.47 208 ARG A C 1
ATOM 1599 O O . ARG A 1 208 ? 30.771 -23.047 -29.072 1.00 25.47 208 ARG A O 1
ATOM 1606 N N . THR A 1 209 ? 32.886 -23.402 -29.739 1.00 27.88 209 THR A N 1
ATOM 1607 C CA . THR A 1 209 ? 33.570 -22.854 -28.572 1.00 27.88 209 THR A CA 1
ATOM 1608 C C . THR A 1 209 ? 33.454 -21.335 -28.622 1.00 27.88 209 THR A C 1
ATOM 1610 O O . THR A 1 209 ? 34.262 -20.656 -29.247 1.00 27.88 209 THR A O 1
ATOM 1613 N N . SER A 1 210 ? 32.406 -20.816 -27.996 1.00 28.28 210 SER A N 1
ATOM 1614 C CA . SER A 1 210 ? 32.348 -19.451 -27.492 1.00 28.28 210 SER A CA 1
ATOM 1615 C C . SER A 1 210 ? 32.284 -19.595 -25.979 1.00 28.28 210 SER A C 1
ATOM 1617 O O . SER A 1 210 ? 31.431 -20.319 -25.464 1.00 28.28 210 SER A O 1
ATOM 1619 N N . THR A 1 211 ? 33.237 -19.003 -25.268 1.00 30.62 211 THR A N 1
ATOM 1620 C CA . THR A 1 211 ? 33.236 -18.916 -23.806 1.00 30.62 211 THR A CA 1
ATOM 1621 C C . THR A 1 211 ? 32.092 -17.999 -23.379 1.00 30.62 211 THR A C 1
ATOM 1623 O O . THR A 1 211 ? 32.297 -16.821 -23.100 1.00 30.62 211 THR A O 1
ATOM 1626 N N . ALA A 1 212 ? 30.869 -18.525 -23.417 1.00 33.88 212 ALA A N 1
ATOM 1627 C CA . ALA A 1 212 ? 29.687 -17.852 -22.917 1.00 33.88 212 ALA A CA 1
ATOM 1628 C C . ALA A 1 212 ? 29.734 -17.831 -21.377 1.00 33.88 212 ALA A C 1
ATOM 1630 O O . ALA A 1 212 ? 30.124 -18.836 -20.769 1.00 33.88 212 ALA A O 1
ATOM 1631 N N . PRO A 1 213 ? 29.350 -16.719 -20.730 1.00 45.97 213 PRO A N 1
ATOM 1632 C CA . PRO A 1 213 ? 29.199 -16.682 -19.280 1.00 45.97 213 PRO A CA 1
ATOM 1633 C C . PRO A 1 213 ? 28.197 -17.760 -18.851 1.00 45.97 213 PRO A C 1
ATOM 1635 O O . PRO A 1 213 ? 27.098 -17.860 -19.399 1.00 45.97 213 PRO A O 1
ATOM 1638 N N . THR A 1 214 ? 28.599 -18.614 -17.909 1.00 40.94 214 THR A N 1
ATOM 1639 C CA . THR A 1 214 ? 27.752 -19.706 -17.417 1.00 40.94 214 THR A CA 1
ATOM 1640 C C . THR A 1 214 ? 26.940 -19.187 -16.237 1.00 40.94 214 THR A C 1
ATOM 1642 O O . THR A 1 214 ? 27.484 -18.892 -15.173 1.00 40.94 214 THR A O 1
ATOM 1645 N N . LEU A 1 215 ? 25.635 -19.035 -16.452 1.00 48.59 215 LEU A N 1
ATOM 1646 C CA . LEU A 1 215 ? 24.654 -18.776 -15.402 1.00 48.59 215 LEU A CA 1
ATOM 1647 C C . LEU A 1 215 ? 24.009 -20.111 -15.035 1.00 48.59 215 LEU A C 1
ATOM 1649 O O . LEU A 1 215 ? 23.489 -20.802 -15.914 1.00 48.59 215 LEU A O 1
ATOM 1653 N N . VAL A 1 216 ? 24.051 -20.477 -13.755 1.00 51.91 216 VAL A N 1
ATOM 1654 C CA . VAL A 1 216 ? 23.449 -21.719 -13.268 1.00 51.91 216 VAL A CA 1
ATOM 1655 C C . VAL A 1 216 ? 22.184 -21.357 -12.511 1.00 51.91 216 VAL A C 1
ATOM 1657 O O . VAL A 1 216 ? 22.215 -20.806 -11.413 1.00 51.91 216 VAL A O 1
ATOM 1660 N N . PHE A 1 217 ? 21.043 -21.662 -13.115 1.00 50.09 217 PHE A N 1
ATOM 1661 C CA . PHE A 1 217 ? 19.758 -21.517 -12.448 1.00 50.09 217 PHE A CA 1
ATOM 1662 C C . PHE A 1 217 ? 19.467 -22.792 -11.645 1.00 50.09 217 PHE A C 1
ATOM 1664 O O . PHE A 1 217 ? 19.704 -23.885 -12.168 1.00 50.09 217 PHE A O 1
ATOM 1671 N N . PRO A 1 218 ? 18.957 -22.688 -10.404 1.00 47.75 218 PRO A N 1
ATOM 1672 C CA . PRO A 1 218 ? 18.396 -23.848 -9.723 1.00 47.75 218 PRO A CA 1
ATOM 1673 C C . PRO A 1 218 ? 17.291 -24.463 -10.597 1.00 47.75 218 PRO A C 1
ATOM 1675 O O . PRO A 1 218 ? 16.549 -23.732 -11.261 1.00 47.75 218 PRO A O 1
ATOM 1678 N N . GLU A 1 219 ? 17.197 -25.796 -10.637 1.00 41.59 219 GLU A N 1
ATOM 1679 C CA . GLU A 1 219 ? 16.164 -26.486 -11.418 1.00 41.59 219 GLU A CA 1
ATOM 1680 C C . GLU A 1 219 ? 14.758 -25.984 -11.039 1.00 41.59 219 GLU A C 1
ATOM 1682 O O . GLU A 1 219 ? 14.467 -25.675 -9.883 1.00 41.59 219 GLU A O 1
ATOM 1687 N N . SER A 1 220 ? 13.902 -25.850 -12.056 1.00 40.31 220 SER A N 1
ATOM 1688 C CA . SER A 1 220 ? 12.567 -25.245 -11.996 1.00 40.31 220 SER A CA 1
ATOM 1689 C C . SER A 1 220 ? 11.725 -25.704 -10.798 1.00 40.31 220 SER A C 1
ATOM 1691 O O . SER A 1 220 ? 11.581 -26.901 -10.558 1.00 40.31 220 SER A O 1
ATOM 1693 N N . ILE A 1 221 ? 11.078 -24.729 -10.153 1.00 44.41 221 ILE A N 1
ATOM 1694 C CA . ILE A 1 221 ? 10.204 -24.825 -8.967 1.00 44.41 221 ILE A CA 1
ATOM 1695 C C . ILE A 1 221 ? 9.024 -25.814 -9.123 1.00 44.41 221 ILE A C 1
ATOM 1697 O O . ILE A 1 221 ? 8.423 -26.210 -8.131 1.00 44.41 221 ILE A O 1
ATOM 1701 N N . ASP A 1 222 ? 8.715 -26.289 -10.330 1.00 33.97 222 ASP A N 1
ATOM 1702 C CA . ASP A 1 222 ? 7.469 -27.019 -10.597 1.00 33.97 222 ASP A CA 1
ATOM 1703 C C . ASP A 1 222 ? 7.525 -28.545 -10.377 1.00 33.97 222 ASP A C 1
ATOM 1705 O O . ASP A 1 222 ? 6.532 -29.229 -10.631 1.00 33.97 222 ASP A O 1
ATOM 1709 N N . LYS A 1 223 ? 8.651 -29.119 -9.919 1.00 33.91 223 LYS A N 1
ATOM 1710 C CA . LYS A 1 223 ? 8.760 -30.574 -9.650 1.00 33.91 223 LYS A CA 1
ATOM 1711 C C . LYS A 1 223 ? 9.593 -30.958 -8.422 1.00 33.91 223 LYS A C 1
ATOM 1713 O O . LYS A 1 223 ? 10.130 -32.063 -8.383 1.00 33.91 223 LYS A O 1
ATOM 1718 N N . ALA A 1 224 ? 9.694 -30.088 -7.424 1.00 32.53 224 ALA A N 1
ATOM 1719 C CA . ALA A 1 224 ? 10.253 -30.488 -6.137 1.00 32.53 224 ALA A CA 1
ATOM 1720 C C . ALA A 1 224 ? 9.201 -31.287 -5.352 1.00 32.53 224 ALA A C 1
ATOM 1722 O O . ALA A 1 224 ? 8.083 -30.817 -5.134 1.00 32.53 224 ALA A O 1
ATOM 1723 N N . SER A 1 225 ? 9.553 -32.508 -4.959 1.00 34.62 225 SER A N 1
ATOM 1724 C CA . SER A 1 225 ? 8.870 -33.268 -3.911 1.00 34.62 225 SER A CA 1
ATOM 1725 C C . SER A 1 225 ? 8.714 -32.390 -2.661 1.00 34.62 225 SER A C 1
ATOM 1727 O O . SER A 1 225 ? 9.589 -31.572 -2.388 1.00 34.62 225 SER A O 1
ATOM 1729 N N . ASP A 1 226 ? 7.657 -32.578 -1.864 1.00 39.28 226 ASP A N 1
ATOM 1730 C CA . ASP A 1 226 ? 7.464 -31.847 -0.593 1.00 39.28 226 ASP A CA 1
ATOM 1731 C C . ASP A 1 226 ? 8.660 -31.973 0.384 1.00 39.28 226 ASP A C 1
ATOM 1733 O O . ASP A 1 226 ? 8.789 -31.154 1.289 1.00 39.28 226 ASP A O 1
ATOM 1737 N N . ASP A 1 227 ? 9.562 -32.938 0.168 1.00 40.81 227 ASP A N 1
ATOM 1738 C CA . ASP A 1 227 ? 10.784 -33.153 0.953 1.00 40.81 227 ASP A CA 1
ATOM 1739 C C . ASP A 1 227 ? 12.013 -32.333 0.467 1.00 40.81 227 ASP A C 1
ATOM 1741 O O . ASP A 1 227 ? 13.015 -32.275 1.173 1.00 40.81 227 ASP A O 1
ATOM 1745 N N . ASP A 1 228 ? 11.957 -31.664 -0.698 1.00 44.53 228 ASP A N 1
ATOM 1746 C CA . ASP A 1 228 ? 13.080 -30.897 -1.291 1.00 44.53 228 ASP A CA 1
ATOM 1747 C C . ASP A 1 228 ? 12.948 -29.366 -1.128 1.00 44.53 228 ASP A C 1
ATOM 1749 O O . ASP A 1 228 ? 13.807 -28.602 -1.583 1.00 44.53 228 ASP A O 1
ATOM 1753 N N . GLN A 1 229 ? 11.883 -28.881 -0.476 1.00 47.06 229 GLN A N 1
ATOM 1754 C CA . GLN A 1 229 ? 11.651 -27.439 -0.278 1.00 47.06 229 GLN A CA 1
ATOM 1755 C C . GLN A 1 229 ? 12.729 -26.772 0.601 1.00 47.06 229 GLN A C 1
ATOM 1757 O O . GLN A 1 229 ? 12.951 -25.566 0.480 1.00 47.06 229 GLN A O 1
ATOM 1762 N N . ASP A 1 230 ? 13.455 -27.555 1.404 1.00 51.50 230 ASP A N 1
ATOM 1763 C CA . ASP A 1 230 ? 14.524 -27.085 2.292 1.00 51.50 230 ASP A CA 1
ATOM 1764 C C . ASP A 1 230 ? 15.879 -26.879 1.583 1.00 51.50 230 ASP A C 1
ATOM 1766 O O . ASP A 1 230 ? 16.727 -26.144 2.085 1.00 51.50 230 ASP A O 1
ATOM 1770 N N . ALA A 1 231 ? 16.100 -27.455 0.391 1.00 56.75 231 ALA A N 1
ATOM 1771 C CA . ALA A 1 231 ? 17.405 -27.404 -0.287 1.00 56.75 231 ALA A CA 1
ATOM 1772 C C . ALA A 1 231 ? 17.790 -26.000 -0.800 1.00 56.75 231 ALA A C 1
ATOM 1774 O O . ALA A 1 231 ? 18.966 -25.710 -1.021 1.00 56.75 231 ALA A O 1
ATOM 1775 N N . ASN A 1 232 ? 16.803 -25.116 -0.974 1.00 68.06 232 ASN A N 1
ATOM 1776 C CA . ASN A 1 232 ? 17.000 -23.742 -1.440 1.00 68.06 232 ASN A CA 1
ATOM 1777 C C . ASN A 1 232 ? 16.844 -22.700 -0.325 1.00 68.06 232 ASN A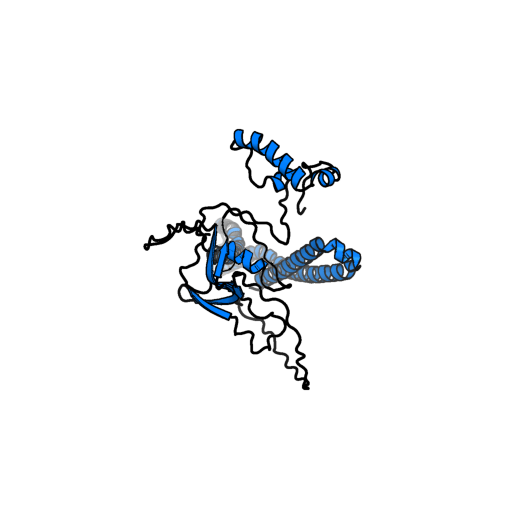 C 1
ATOM 1779 O O . ASN A 1 232 ? 16.865 -21.506 -0.618 1.00 68.06 232 ASN A O 1
ATOM 1783 N N . VAL A 1 233 ? 16.687 -23.113 0.936 1.00 77.19 233 VAL A N 1
ATOM 1784 C CA . VAL A 1 233 ? 16.605 -22.187 2.070 1.00 77.19 233 VAL A CA 1
ATOM 1785 C C . VAL A 1 233 ? 17.990 -22.024 2.684 1.00 77.19 233 VAL A C 1
ATOM 1787 O O . VAL A 1 233 ? 18.585 -22.980 3.172 1.00 77.19 233 VAL A O 1
ATOM 1790 N N . VAL A 1 234 ? 18.515 -20.803 2.657 1.00 75.31 234 VAL A N 1
ATOM 1791 C CA . VAL A 1 234 ? 19.796 -20.452 3.276 1.00 75.31 234 VAL A CA 1
ATOM 1792 C C . VAL A 1 234 ? 19.508 -19.592 4.495 1.00 75.31 234 VAL A C 1
ATOM 1794 O O . VAL A 1 234 ? 18.893 -18.536 4.378 1.00 75.31 234 VAL A O 1
ATOM 1797 N N . GLU A 1 235 ? 19.945 -20.037 5.667 1.00 74.50 235 GLU A N 1
ATOM 1798 C CA . GLU A 1 235 ? 19.880 -19.231 6.882 1.00 74.50 235 GLU A CA 1
ATOM 1799 C C . GLU A 1 235 ? 21.166 -18.412 7.009 1.00 74.50 235 GLU A C 1
ATOM 1801 O O . GLU A 1 235 ? 22.257 -18.961 7.182 1.00 74.50 235 GLU A O 1
ATOM 1806 N N . VAL A 1 236 ? 21.040 -17.092 6.899 1.00 69.62 236 VAL A N 1
ATOM 1807 C CA . VAL A 1 236 ? 22.156 -16.161 7.068 1.00 69.62 236 VAL A CA 1
ATOM 1808 C C . VAL A 1 236 ? 22.025 -15.531 8.451 1.00 69.62 236 VAL A C 1
ATOM 1810 O O . VAL A 1 236 ? 21.023 -14.890 8.765 1.00 69.62 236 VAL A O 1
ATOM 1813 N N . LYS A 1 237 ? 23.038 -15.722 9.301 1.00 65.00 237 LYS A N 1
ATOM 1814 C CA . LYS A 1 237 ? 23.080 -15.119 10.640 1.00 65.00 237 LYS A CA 1
ATOM 1815 C C . LYS A 1 237 ? 23.570 -13.678 10.534 1.00 65.00 237 LYS A C 1
ATOM 1817 O O . LYS A 1 237 ? 24.741 -13.459 10.225 1.00 65.00 237 LYS A O 1
ATOM 1822 N N . ARG A 1 238 ? 22.712 -12.702 10.835 1.00 61.91 238 ARG A N 1
ATOM 1823 C CA . ARG A 1 238 ? 23.088 -11.285 10.962 1.00 61.91 238 ARG A CA 1
ATOM 1824 C C . ARG A 1 238 ? 22.660 -10.781 12.337 1.00 61.91 238 ARG A C 1
ATOM 1826 O O . ARG A 1 238 ? 21.539 -11.006 12.761 1.00 61.91 238 ARG A O 1
ATOM 1833 N N . GLY A 1 239 ? 23.575 -10.148 13.072 1.00 54.81 239 GLY A N 1
ATOM 1834 C CA . GLY A 1 239 ? 23.240 -9.488 14.344 1.00 54.81 239 GLY A CA 1
ATOM 1835 C C . GLY A 1 239 ? 22.683 -10.389 15.461 1.00 54.81 239 GLY A C 1
ATOM 1836 O O . GLY A 1 239 ? 22.139 -9.866 16.423 1.00 54.81 239 GLY A O 1
ATOM 1837 N N . GLY A 1 240 ? 22.826 -11.717 15.366 1.00 57.31 240 GLY A N 1
ATOM 1838 C CA . GLY A 1 240 ? 22.337 -12.674 16.369 1.00 57.31 240 GLY A CA 1
ATOM 1839 C C . GLY A 1 240 ? 21.026 -13.381 16.006 1.00 57.31 240 GLY A C 1
ATOM 1840 O O . GLY A 1 240 ? 20.759 -14.437 16.577 1.00 57.31 240 GLY A O 1
ATOM 1841 N N . GLU A 1 241 ? 20.277 -12.889 15.015 1.00 60.72 241 GLU A N 1
ATOM 1842 C CA . GLU A 1 241 ? 19.085 -13.554 14.475 1.00 60.72 241 GLU A CA 1
ATOM 1843 C C . GLU A 1 241 ? 19.373 -14.182 13.099 1.00 60.72 241 GLU A C 1
ATOM 1845 O O . GLU A 1 241 ? 20.154 -13.674 12.288 1.00 60.72 241 GLU A O 1
ATOM 1850 N N . GLY A 1 242 ? 18.805 -15.368 12.866 1.00 68.81 242 GLY A N 1
ATOM 1851 C CA . GLY A 1 242 ? 18.929 -16.096 11.606 1.00 68.81 242 GLY A CA 1
ATOM 1852 C C . GLY A 1 242 ? 17.794 -15.716 10.665 1.00 68.81 242 GLY A C 1
ATOM 1853 O O . GLY A 1 242 ? 16.649 -16.102 10.900 1.00 68.81 242 GLY A O 1
ATOM 1854 N N . VAL A 1 243 ? 18.102 -14.987 9.592 1.00 75.12 243 VAL A N 1
ATOM 1855 C CA . VAL A 1 243 ? 17.122 -14.690 8.541 1.00 75.12 243 VAL A CA 1
ATOM 1856 C C . VAL A 1 243 ? 17.187 -15.799 7.500 1.00 75.12 243 VAL A C 1
ATOM 1858 O O . VAL A 1 243 ? 18.261 -16.162 7.010 1.00 75.12 243 VAL A O 1
ATOM 1861 N N . LYS A 1 244 ? 16.026 -16.367 7.174 1.00 82.69 244 LYS A N 1
ATOM 1862 C CA . LYS A 1 244 ? 15.905 -17.399 6.146 1.00 82.69 244 LYS A CA 1
ATOM 1863 C C . LYS A 1 244 ? 15.710 -16.738 4.792 1.00 82.69 244 LYS A C 1
ATOM 1865 O O . LYS A 1 244 ? 14.776 -15.967 4.606 1.00 82.69 244 LYS A O 1
ATOM 1870 N N . PHE A 1 245 ? 16.545 -17.097 3.834 1.00 81.25 245 PHE A N 1
ATOM 1871 C CA . PHE A 1 245 ? 16.449 -16.642 2.457 1.00 81.25 245 PHE A CA 1
ATOM 1872 C C . PHE A 1 245 ? 16.111 -17.805 1.542 1.00 81.25 245 PHE A C 1
ATOM 1874 O O . PHE A 1 245 ? 16.685 -18.887 1.658 1.00 81.25 245 PHE A O 1
ATOM 1881 N N . LYS A 1 246 ? 15.229 -17.570 0.575 1.00 85.12 246 LYS A N 1
ATOM 1882 C CA . LYS A 1 246 ? 15.051 -18.473 -0.557 1.00 85.12 246 LYS A CA 1
ATOM 1883 C C . LYS A 1 246 ? 16.086 -18.127 -1.620 1.00 85.12 246 LYS A C 1
ATOM 1885 O O . LYS A 1 246 ? 16.024 -17.060 -2.228 1.00 85.12 246 LYS A O 1
ATOM 1890 N N . ARG A 1 247 ? 17.020 -19.039 -1.864 1.00 83.19 247 ARG A N 1
ATOM 1891 C CA . ARG A 1 247 ? 17.988 -18.984 -2.962 1.00 83.19 247 ARG A CA 1
ATOM 1892 C C . ARG A 1 247 ? 17.253 -19.052 -4.299 1.00 83.19 247 ARG A C 1
ATOM 1894 O O . ARG A 1 247 ? 16.468 -19.970 -4.531 1.00 83.19 247 ARG A O 1
ATOM 1901 N N . VAL A 1 248 ? 17.520 -18.088 -5.178 1.00 83.75 248 VAL A N 1
ATOM 1902 C CA . VAL A 1 248 ? 16.865 -17.982 -6.496 1.00 83.75 248 VAL A CA 1
ATOM 1903 C C . VAL A 1 248 ? 17.864 -18.022 -7.647 1.00 83.75 248 VAL A C 1
ATOM 1905 O O . VAL A 1 248 ? 17.536 -18.535 -8.715 1.00 83.75 248 VAL A O 1
ATOM 1908 N N . LEU A 1 249 ? 19.082 -17.512 -7.456 1.00 84.94 249 LEU A N 1
ATOM 1909 C CA . LEU A 1 249 ? 20.038 -17.344 -8.547 1.00 84.94 249 LEU A CA 1
ATOM 1910 C C . LEU A 1 249 ? 21.463 -17.675 -8.101 1.00 84.94 249 LEU A C 1
ATOM 1912 O O . LEU A 1 249 ? 21.885 -17.252 -7.029 1.00 84.94 249 LEU A O 1
ATOM 1916 N N . ARG A 1 250 ? 22.219 -18.375 -8.954 1.00 85.25 250 ARG A N 1
ATOM 1917 C CA . ARG A 1 250 ? 23.665 -18.562 -8.815 1.00 85.25 250 ARG A CA 1
ATOM 1918 C C . ARG A 1 250 ? 24.377 -18.108 -10.089 1.00 85.25 250 ARG A C 1
ATOM 1920 O O . ARG A 1 250 ? 24.048 -18.525 -11.199 1.00 85.25 250 ARG A O 1
ATOM 1927 N N . VAL A 1 251 ? 25.363 -17.237 -9.922 1.00 81.25 251 VAL A N 1
ATOM 1928 C CA . VAL A 1 251 ? 26.151 -16.647 -11.003 1.00 81.25 251 VAL A CA 1
ATOM 1929 C C . VAL A 1 251 ? 27.609 -17.026 -10.798 1.00 81.25 251 VAL A C 1
ATOM 1931 O O . VAL A 1 251 ? 28.288 -16.454 -9.949 1.00 81.25 251 VAL A O 1
ATOM 1934 N N . ASP A 1 252 ? 28.109 -17.978 -11.588 1.00 81.25 252 ASP A N 1
ATOM 1935 C CA . ASP A 1 252 ? 29.506 -18.407 -11.478 1.00 81.25 252 ASP A CA 1
ATOM 1936 C C . ASP A 1 252 ? 30.449 -17.352 -12.079 1.00 81.25 252 ASP A C 1
ATOM 1938 O O . ASP A 1 252 ? 31.429 -16.946 -11.448 1.00 81.25 252 ASP A O 1
ATOM 1942 N N . LYS A 1 253 ? 30.143 -16.863 -13.289 1.00 81.12 253 LYS A N 1
ATOM 1943 C CA . LYS A 1 253 ? 30.904 -15.794 -13.947 1.00 81.12 253 LYS A CA 1
ATOM 1944 C C . LYS A 1 253 ? 30.043 -15.023 -14.950 1.00 81.12 253 LYS A C 1
ATOM 1946 O O . LYS A 1 253 ? 29.551 -15.609 -15.913 1.00 81.12 253 LYS A O 1
ATOM 1951 N N . LEU A 1 254 ? 29.943 -13.707 -14.769 1.00 83.25 254 LEU A N 1
ATOM 1952 C CA . LEU A 1 254 ? 29.342 -12.764 -15.716 1.00 83.25 254 LEU A CA 1
ATOM 1953 C C . LEU A 1 254 ? 30.267 -11.553 -15.872 1.00 83.25 254 LEU A C 1
ATOM 1955 O O . LEU A 1 254 ? 30.573 -10.894 -14.888 1.00 83.25 254 LEU A O 1
ATOM 1959 N N . GLU A 1 255 ? 30.703 -11.259 -17.095 1.00 80.38 255 GLU A N 1
ATOM 1960 C CA . GLU A 1 255 ? 31.529 -10.092 -17.430 1.00 80.38 255 GLU A CA 1
ATOM 1961 C C . GLU A 1 255 ? 30.921 -9.401 -18.653 1.00 80.38 255 GLU A C 1
ATOM 1963 O O . GLU A 1 255 ? 30.649 -10.055 -19.662 1.00 80.38 255 GLU A O 1
ATOM 1968 N N . VAL A 1 256 ? 30.704 -8.088 -18.569 1.00 83.25 256 VAL A N 1
ATOM 1969 C CA . VAL A 1 256 ? 30.157 -7.279 -19.666 1.00 83.25 256 VAL A CA 1
ATOM 1970 C C . VAL A 1 256 ? 31.132 -6.160 -20.010 1.00 83.25 256 VAL A C 1
ATOM 1972 O O . VAL A 1 256 ? 31.493 -5.347 -19.159 1.00 83.25 256 VAL A O 1
ATOM 1975 N N . ALA A 1 257 ? 31.559 -6.114 -21.271 1.00 80.88 257 ALA A N 1
ATOM 1976 C CA . ALA A 1 257 ? 32.429 -5.059 -21.780 1.00 80.88 257 ALA A CA 1
ATOM 1977 C C . ALA A 1 257 ? 31.654 -3.740 -21.995 1.00 80.88 257 ALA A C 1
ATOM 1979 O O . ALA A 1 257 ? 30.473 -3.777 -22.357 1.00 80.88 257 ALA A O 1
ATOM 1980 N N . PRO A 1 258 ? 32.296 -2.572 -21.811 1.00 81.31 258 PRO A N 1
ATOM 1981 C CA . PRO A 1 258 ? 31.680 -1.279 -22.094 1.00 81.31 258 PRO A CA 1
ATOM 1982 C C . PRO A 1 258 ? 31.355 -1.127 -23.586 1.00 81.31 258 PRO A C 1
ATOM 1984 O O . PRO A 1 258 ? 32.089 -1.609 -24.446 1.00 81.31 258 PRO A O 1
ATOM 1987 N N . GLY A 1 259 ? 30.246 -0.446 -23.889 1.00 81.12 259 GLY A N 1
ATOM 1988 C CA . GLY A 1 259 ? 29.791 -0.197 -25.264 1.00 81.12 259 GLY A CA 1
ATOM 1989 C C . GLY A 1 259 ? 29.191 -1.412 -25.985 1.00 81.12 259 GLY A C 1
ATOM 1990 O O . GLY A 1 259 ? 28.920 -1.329 -27.180 1.00 81.12 259 GLY A O 1
ATOM 1991 N N . GLY A 1 260 ? 28.986 -2.536 -25.288 1.00 82.69 260 GLY A N 1
ATOM 1992 C CA . GLY A 1 260 ? 28.363 -3.741 -25.837 1.00 82.69 260 GLY A CA 1
ATOM 1993 C C . GLY A 1 260 ? 26.868 -3.854 -25.527 1.00 82.69 260 GLY A C 1
ATOM 1994 O O . GLY A 1 260 ? 26.398 -3.388 -24.491 1.00 82.69 260 GLY A O 1
ATOM 1995 N N . LEU A 1 261 ? 26.129 -4.534 -26.409 1.00 87.44 261 LEU A N 1
ATOM 1996 C CA . LEU A 1 261 ? 24.752 -4.970 -26.163 1.00 87.44 261 LEU A CA 1
ATOM 1997 C C . LEU A 1 261 ? 24.751 -6.439 -25.725 1.00 87.44 261 LEU A C 1
ATOM 1999 O O . LEU A 1 261 ? 25.103 -7.323 -26.506 1.00 87.44 261 LEU A O 1
ATOM 2003 N N . THR A 1 262 ? 24.316 -6.700 -24.493 1.00 88.75 262 THR A N 1
ATOM 2004 C CA . THR A 1 262 ? 24.190 -8.058 -23.945 1.00 88.75 262 THR A CA 1
ATOM 2005 C C . THR A 1 262 ? 22.725 -8.473 -23.909 1.00 88.75 262 THR A C 1
ATOM 2007 O O . THR A 1 262 ? 21.889 -7.760 -23.362 1.00 88.75 262 THR A O 1
ATOM 2010 N N . ILE A 1 263 ? 22.413 -9.648 -24.461 1.00 91.31 263 ILE A N 1
ATOM 2011 C CA . ILE A 1 263 ? 21.052 -10.199 -24.496 1.00 91.31 263 ILE A CA 1
ATOM 2012 C C . ILE A 1 263 ? 20.978 -11.408 -23.561 1.00 91.31 263 ILE A C 1
ATOM 2014 O O . ILE A 1 263 ? 21.756 -12.352 -23.698 1.00 91.31 263 ILE A O 1
ATOM 2018 N N . VAL A 1 264 ? 20.019 -11.399 -22.633 1.00 90.06 264 VAL A N 1
ATOM 2019 C CA . VAL A 1 264 ? 19.747 -12.518 -21.718 1.00 90.06 264 VAL A CA 1
ATOM 2020 C C . VAL A 1 264 ? 18.548 -13.312 -22.233 1.00 90.06 264 VAL A C 1
ATOM 2022 O O . VAL A 1 264 ? 17.452 -12.772 -22.373 1.00 90.06 264 VAL A O 1
ATOM 2025 N N . VAL A 1 265 ? 18.735 -14.608 -22.488 1.00 91.88 265 VAL A N 1
ATOM 2026 C CA . VAL A 1 265 ? 17.692 -15.502 -23.018 1.00 91.88 265 VAL A CA 1
ATOM 2027 C C . VAL A 1 265 ? 17.523 -16.708 -22.097 1.00 91.88 265 VAL A C 1
ATOM 2029 O O . VAL A 1 265 ? 18.496 -17.243 -21.575 1.00 91.88 265 VAL A O 1
ATOM 2032 N N . GLY A 1 266 ? 16.281 -17.149 -21.899 1.00 91.00 266 GLY A N 1
ATOM 2033 C CA . GLY A 1 266 ? 15.969 -18.333 -21.101 1.00 91.00 266 GLY A CA 1
ATOM 2034 C C . GLY A 1 266 ? 14.463 -18.591 -20.987 1.00 91.00 266 GLY A C 1
ATOM 2035 O O . GLY A 1 266 ? 13.669 -17.676 -21.244 1.00 91.00 266 GLY A O 1
ATOM 2036 N N . PRO A 1 267 ? 14.049 -19.807 -20.588 1.00 91.88 267 PRO A N 1
ATOM 2037 C CA . PRO A 1 267 ? 12.638 -20.177 -20.450 1.00 91.88 267 PRO A CA 1
ATOM 2038 C C . PRO A 1 267 ? 11.909 -19.351 -19.376 1.00 91.88 267 PRO A C 1
ATOM 2040 O O . PRO A 1 267 ? 12.522 -18.653 -18.567 1.00 91.88 267 PRO A O 1
ATOM 2043 N N . VAL A 1 268 ? 10.574 -19.383 -19.364 1.00 88.00 268 VAL A N 1
ATOM 2044 C CA . VAL A 1 268 ? 9.776 -18.733 -18.305 1.00 88.00 268 VAL A CA 1
ATOM 2045 C C . VAL A 1 268 ? 10.152 -19.336 -16.945 1.00 88.00 268 VAL A C 1
ATOM 2047 O O . VAL A 1 268 ? 10.386 -20.535 -16.847 1.00 88.00 268 VAL A O 1
ATOM 2050 N N . GLY A 1 269 ? 10.289 -18.498 -15.913 1.00 83.75 269 GLY A N 1
ATOM 2051 C CA . GLY A 1 269 ? 10.718 -18.940 -14.580 1.00 83.75 269 GLY A CA 1
ATOM 2052 C C . GLY A 1 269 ? 12.227 -19.155 -14.413 1.00 83.75 269 GLY A C 1
ATOM 2053 O O . GLY A 1 269 ? 12.673 -19.438 -13.309 1.00 83.75 269 GLY A O 1
ATOM 2054 N N . SER A 1 270 ? 13.044 -18.943 -15.451 1.00 84.56 270 SER A N 1
ATOM 2055 C CA . SER A 1 270 ? 14.504 -19.103 -15.373 1.00 84.56 270 SER A CA 1
ATOM 2056 C C . SER A 1 270 ? 15.237 -17.981 -14.619 1.00 84.56 270 SER A C 1
ATOM 2058 O O . SER A 1 270 ? 16.400 -17.751 -14.897 1.00 84.56 270 SER A O 1
ATOM 2060 N N . GLY A 1 271 ? 14.576 -17.177 -13.782 1.00 85.69 271 GLY A N 1
ATOM 2061 C CA . GLY A 1 271 ? 15.252 -16.128 -13.001 1.00 85.69 271 GLY A CA 1
ATOM 2062 C C . GLY A 1 271 ? 15.800 -14.920 -13.782 1.00 85.69 271 GLY A C 1
ATOM 2063 O O . GLY A 1 271 ? 16.640 -14.202 -13.253 1.00 85.69 271 GLY A O 1
ATOM 2064 N N . LYS A 1 272 ? 15.337 -14.643 -15.013 1.00 90.56 272 LYS A N 1
ATOM 2065 C CA . LYS A 1 272 ? 15.775 -13.461 -15.799 1.00 90.56 272 LYS A CA 1
ATOM 2066 C C . LYS A 1 272 ? 15.527 -12.139 -15.066 1.00 90.56 272 LYS A C 1
ATOM 2068 O O . LYS A 1 272 ? 16.433 -11.329 -14.928 1.00 90.56 272 LYS A O 1
ATOM 2073 N N . SER A 1 273 ? 14.309 -11.943 -14.562 1.00 90.00 273 SER A N 1
ATOM 2074 C CA . SER A 1 273 ? 13.963 -10.750 -13.783 1.00 90.00 273 SER A CA 1
ATOM 2075 C C . SER A 1 273 ? 14.709 -10.729 -12.444 1.00 90.00 273 SER A C 1
ATOM 2077 O O . SER A 1 273 ? 15.136 -9.673 -11.998 1.00 90.00 273 SER A O 1
ATOM 2079 N N . SER A 1 274 ? 14.954 -11.899 -11.843 1.00 89.00 274 SER A N 1
ATOM 2080 C CA . SER A 1 274 ? 15.750 -12.030 -10.615 1.00 89.00 274 SER A CA 1
ATOM 2081 C C . SER A 1 274 ? 17.223 -11.661 -10.818 1.00 89.00 274 SER A C 1
ATOM 2083 O O . SER A 1 274 ? 17.831 -11.121 -9.904 1.00 89.00 274 SER A O 1
ATOM 2085 N N . LEU A 1 275 ? 17.791 -11.894 -12.008 1.00 87.12 275 LEU A N 1
ATOM 2086 C CA . LEU A 1 275 ? 19.123 -11.405 -12.371 1.00 87.12 275 LEU A CA 1
ATOM 2087 C C . LEU A 1 275 ? 19.159 -9.872 -12.395 1.00 87.12 275 LEU A C 1
ATOM 2089 O O . LEU A 1 275 ? 20.091 -9.292 -11.852 1.00 87.12 275 LEU A O 1
ATOM 2093 N N . LEU A 1 276 ? 18.144 -9.211 -12.961 1.00 88.38 276 LEU A N 1
ATOM 2094 C CA . LEU A 1 276 ? 18.055 -7.744 -12.938 1.00 88.38 276 LEU A CA 1
ATOM 2095 C C . LEU A 1 276 ? 17.866 -7.205 -11.512 1.00 88.38 276 LEU A C 1
ATOM 2097 O O . LEU A 1 276 ? 18.546 -6.257 -11.136 1.00 88.38 276 LEU A O 1
ATOM 2101 N N . ALA A 1 277 ? 17.023 -7.847 -10.699 1.00 85.31 277 ALA A N 1
ATOM 2102 C CA . ALA A 1 277 ? 16.853 -7.500 -9.286 1.00 85.31 277 ALA A CA 1
ATOM 2103 C C . ALA A 1 277 ? 18.170 -7.648 -8.499 1.00 85.31 277 ALA A C 1
ATOM 2105 O O . ALA A 1 277 ? 18.538 -6.774 -7.719 1.00 85.31 277 ALA A O 1
ATOM 2106 N N . ALA A 1 278 ? 18.935 -8.714 -8.757 1.00 82.19 278 ALA A N 1
ATOM 2107 C CA . ALA A 1 278 ? 20.264 -8.893 -8.180 1.00 82.19 278 ALA A CA 1
ATOM 2108 C C . ALA A 1 278 ? 21.223 -7.776 -8.605 1.00 82.19 278 ALA A C 1
ATOM 2110 O O . ALA A 1 278 ? 21.942 -7.245 -7.762 1.00 82.19 278 ALA A O 1
ATOM 2111 N N . LEU A 1 279 ? 21.204 -7.374 -9.881 1.00 80.94 279 LEU A N 1
ATOM 2112 C CA . LEU A 1 279 ? 22.022 -6.272 -10.395 1.00 80.94 279 LEU A CA 1
ATOM 2113 C C . LEU A 1 279 ? 21.680 -4.927 -9.752 1.00 80.94 279 LEU A C 1
ATOM 2115 O O . LEU A 1 279 ? 22.607 -4.202 -9.397 1.00 80.94 279 LEU A O 1
ATOM 2119 N N . LEU A 1 280 ? 20.391 -4.633 -9.568 1.00 80.75 280 LEU A N 1
ATOM 2120 C CA . LEU A 1 280 ? 19.894 -3.416 -8.917 1.00 80.75 280 LEU A CA 1
ATOM 2121 C C . LEU A 1 280 ? 20.148 -3.392 -7.404 1.00 80.75 280 LEU A C 1
ATOM 2123 O O . LEU A 1 280 ? 20.191 -2.318 -6.818 1.00 80.75 280 LEU A O 1
ATOM 2127 N N . GLY A 1 281 ? 20.381 -4.555 -6.789 1.00 77.81 281 GLY A N 1
ATOM 2128 C CA . GLY A 1 281 ? 20.602 -4.681 -5.345 1.00 77.81 281 GLY A CA 1
ATOM 2129 C C . GLY A 1 281 ? 19.349 -5.047 -4.546 1.00 77.81 281 GLY A C 1
ATOM 2130 O O . GLY A 1 281 ? 19.450 -5.197 -3.336 1.00 77.81 281 GLY A O 1
ATOM 2131 N N . ASP A 1 282 ? 18.212 -5.259 -5.212 1.00 80.56 282 ASP A N 1
ATOM 2132 C CA . ASP A 1 282 ? 16.956 -5.690 -4.582 1.00 80.56 282 ASP A CA 1
ATOM 2133 C C . ASP A 1 282 ? 17.013 -7.146 -4.095 1.00 80.56 282 ASP A C 1
ATOM 2135 O O . ASP A 1 282 ? 16.342 -7.514 -3.133 1.00 80.56 282 ASP A O 1
ATOM 2139 N N . ALA A 1 283 ? 17.787 -8.002 -4.775 1.00 80.81 283 ALA A N 1
ATOM 2140 C CA . ALA A 1 283 ? 18.045 -9.364 -4.313 1.00 80.81 283 ALA A CA 1
ATOM 2141 C C . ALA A 1 283 ? 19.336 -9.406 -3.488 1.00 80.81 283 ALA A C 1
ATOM 2143 O O . ALA A 1 283 ? 20.393 -8.954 -3.942 1.00 80.81 283 ALA A O 1
ATOM 2144 N N . GLU A 1 284 ? 19.256 -9.997 -2.298 1.00 78.31 284 GLU A N 1
ATOM 2145 C CA . GLU A 1 284 ? 20.382 -10.068 -1.376 1.00 78.31 284 GLU A CA 1
ATOM 2146 C C . GLU A 1 284 ? 21.388 -11.140 -1.784 1.00 78.31 284 GLU A C 1
ATOM 2148 O O . GLU A 1 284 ? 21.024 -12.239 -2.208 1.00 78.31 284 GLU A O 1
ATOM 2153 N N . GLU A 1 285 ? 22.671 -10.826 -1.617 1.00 77.81 285 GLU A N 1
ATOM 2154 C CA . GLU A 1 285 ? 23.761 -11.779 -1.801 1.00 77.81 285 GLU A CA 1
ATOM 2155 C C . GLU A 1 285 ? 23.892 -12.671 -0.555 1.00 77.81 285 GLU A C 1
ATOM 2157 O O . GLU A 1 285 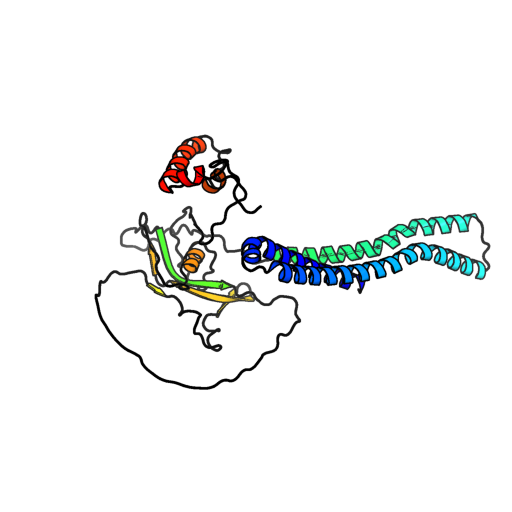? 24.042 -12.185 0.567 1.00 77.81 285 GLU A O 1
ATOM 2162 N N . LEU A 1 286 ? 23.808 -13.988 -0.750 1.00 75.88 286 LEU A N 1
ATOM 2163 C CA . LEU A 1 286 ? 23.750 -14.987 0.325 1.00 75.88 286 LEU A CA 1
ATOM 2164 C C . LEU A 1 286 ? 25.130 -15.472 0.781 1.00 75.88 286 LEU A C 1
ATOM 2166 O O . LEU A 1 286 ? 25.265 -16.016 1.877 1.00 75.88 286 LEU A O 1
ATOM 2170 N N . CYS A 1 287 ? 26.152 -15.310 -0.058 1.00 65.44 287 CYS A N 1
ATOM 2171 C CA . CYS A 1 287 ? 27.528 -15.674 0.262 1.00 65.44 287 CYS A CA 1
ATOM 2172 C C . CYS A 1 287 ? 28.355 -14.408 0.494 1.00 65.44 287 CYS A C 1
ATOM 2174 O O . CYS A 1 287 ? 28.375 -13.528 -0.357 1.00 65.44 287 CYS A O 1
ATOM 2176 N N . ASP A 1 288 ? 29.097 -14.344 1.604 1.00 55.09 288 ASP A N 1
ATOM 2177 C CA . ASP A 1 288 ? 30.066 -13.270 1.889 1.00 55.09 288 ASP A CA 1
ATOM 2178 C C . ASP A 1 288 ? 31.352 -13.450 1.059 1.00 55.09 288 ASP A C 1
ATOM 2180 O O . ASP A 1 288 ? 32.478 -13.534 1.554 1.00 55.09 288 ASP A O 1
ATOM 2184 N N . THR A 1 289 ? 31.193 -13.591 -0.253 1.00 50.69 289 THR A N 1
ATOM 2185 C CA . THR A 1 289 ? 32.295 -13.426 -1.186 1.00 50.69 289 THR A CA 1
ATOM 2186 C C . THR A 1 289 ? 32.387 -11.942 -1.473 1.00 50.69 289 THR A C 1
ATOM 2188 O O . THR A 1 289 ? 31.589 -11.403 -2.226 1.00 50.69 289 THR A O 1
ATOM 2191 N N . ARG A 1 290 ? 33.398 -11.269 -0.911 1.00 48.38 290 ARG A N 1
ATOM 2192 C CA . ARG A 1 290 ? 33.778 -9.870 -1.211 1.00 48.38 290 ARG A CA 1
ATOM 2193 C C . ARG A 1 290 ? 34.189 -9.632 -2.686 1.00 48.38 290 ARG A C 1
ATOM 2195 O O . ARG A 1 290 ? 35.147 -8.918 -2.956 1.00 48.38 290 ARG A O 1
ATOM 2202 N N . ARG A 1 291 ? 33.535 -10.276 -3.656 1.00 49.38 291 ARG A N 1
ATOM 2203 C CA . ARG A 1 291 ? 33.847 -10.269 -5.093 1.00 49.38 291 ARG A CA 1
ATOM 2204 C C . ARG A 1 291 ? 32.647 -9.880 -5.959 1.00 49.38 291 ARG A C 1
ATOM 2206 O O . ARG A 1 291 ? 32.630 -10.179 -7.152 1.00 49.38 291 ARG A O 1
ATOM 2213 N N . ARG A 1 292 ? 31.669 -9.161 -5.406 1.00 49.31 292 ARG A N 1
ATOM 2214 C CA . ARG A 1 292 ? 30.763 -8.355 -6.223 1.00 49.31 292 ARG A CA 1
ATOM 2215 C C . ARG A 1 292 ? 31.482 -7.065 -6.614 1.00 49.31 292 ARG A C 1
ATOM 2217 O O . ARG A 1 292 ? 31.579 -6.131 -5.825 1.00 49.31 292 ARG A O 1
ATOM 2224 N N . MET A 1 293 ? 32.005 -7.024 -7.836 1.00 48.38 293 MET A N 1
ATOM 2225 C CA . MET A 1 293 ? 32.588 -5.819 -8.426 1.00 48.38 293 MET A CA 1
ATOM 2226 C C . MET A 1 293 ? 31.661 -5.284 -9.518 1.00 48.38 293 MET A C 1
ATOM 2228 O O . MET A 1 293 ? 31.815 -5.553 -10.705 1.00 48.38 293 MET A O 1
ATOM 2232 N N . LEU A 1 294 ? 30.710 -4.440 -9.132 1.00 50.19 294 LEU A N 1
ATOM 2233 C CA . LEU A 1 294 ? 30.145 -3.501 -10.097 1.00 50.19 294 LEU A CA 1
ATOM 2234 C C . LEU A 1 294 ? 31.212 -2.430 -10.345 1.00 50.19 294 LEU A C 1
ATOM 2236 O O . LEU A 1 294 ? 31.318 -1.465 -9.595 1.00 50.19 294 LEU A O 1
ATOM 2240 N N . SER A 1 295 ? 32.069 -2.640 -11.348 1.00 42.34 295 SER A N 1
ATOM 2241 C CA . SER A 1 295 ? 33.008 -1.607 -11.782 1.00 42.34 295 SER A CA 1
ATOM 2242 C C . SER A 1 295 ? 32.220 -0.521 -12.514 1.00 42.34 295 SER A C 1
ATOM 2244 O O . SER A 1 295 ? 31.966 -0.605 -13.709 1.00 42.34 295 SER A O 1
ATOM 2246 N N . GLY A 1 296 ? 31.767 0.477 -11.761 1.00 44.94 296 GLY A N 1
ATOM 2247 C CA . GLY A 1 296 ? 31.115 1.647 -12.324 1.00 44.94 296 GLY A CA 1
ATOM 2248 C C . GLY A 1 296 ? 30.458 2.507 -11.256 1.00 44.94 296 GLY A C 1
ATOM 2249 O O . GLY A 1 296 ? 29.405 2.155 -10.738 1.00 44.94 296 GLY A O 1
ATOM 2250 N N . ASN A 1 297 ? 31.033 3.680 -10.993 1.00 48.78 297 ASN A N 1
ATOM 2251 C CA . ASN A 1 297 ? 30.332 4.827 -10.399 1.00 48.78 297 ASN A CA 1
ATOM 2252 C C . ASN A 1 297 ? 29.302 5.396 -11.402 1.00 48.78 297 ASN A C 1
ATOM 2254 O O . ASN A 1 297 ? 29.354 6.572 -11.750 1.00 48.78 297 ASN A O 1
ATOM 2258 N N . GLY A 1 298 ? 28.452 4.543 -11.976 1.00 60.81 298 GLY A N 1
ATOM 2259 C CA . GLY A 1 298 ? 27.607 4.877 -13.118 1.00 60.81 298 GLY A CA 1
ATOM 2260 C C . GLY A 1 298 ? 26.133 4.970 -12.752 1.00 60.81 298 GLY A C 1
ATOM 2261 O O . GLY A 1 298 ? 25.633 4.183 -11.951 1.00 60.81 298 GLY A O 1
ATOM 2262 N N . CYS A 1 299 ? 25.428 5.901 -13.393 1.00 68.75 299 CYS A N 1
ATOM 2263 C CA . CYS A 1 299 ? 23.971 5.911 -13.430 1.00 68.75 299 CYS A CA 1
ATOM 2264 C C . CYS A 1 299 ? 23.460 4.623 -14.097 1.00 68.75 299 CYS A C 1
ATOM 2266 O O . CYS A 1 299 ? 23.941 4.240 -15.166 1.00 68.75 299 CYS A O 1
ATOM 2268 N N . VAL A 1 300 ? 22.469 3.974 -13.486 1.00 78.06 300 VAL A N 1
ATOM 2269 C CA . VAL A 1 300 ? 21.793 2.790 -14.033 1.00 78.06 300 VAL A CA 1
ATOM 2270 C C . VAL A 1 300 ? 20.377 3.190 -14.434 1.00 78.06 300 VAL A C 1
ATOM 2272 O O . VAL A 1 300 ? 19.650 3.765 -13.630 1.00 78.06 300 VAL A O 1
ATOM 2275 N N . ALA A 1 301 ? 19.978 2.876 -15.666 1.00 85.12 301 ALA A N 1
ATOM 2276 C CA . ALA A 1 301 ? 18.595 3.002 -16.119 1.00 85.12 301 ALA A CA 1
ATOM 2277 C C . ALA A 1 301 ? 17.906 1.631 -16.072 1.00 85.12 301 ALA A C 1
ATOM 2279 O O . ALA A 1 301 ? 18.501 0.621 -16.454 1.00 85.12 301 ALA A O 1
ATOM 2280 N N . TYR A 1 302 ? 16.652 1.594 -15.623 1.00 87.75 302 TYR A N 1
ATOM 2281 C CA . TYR A 1 302 ? 15.871 0.367 -15.487 1.00 87.75 302 TYR A CA 1
ATOM 2282 C C . TYR A 1 302 ? 14.474 0.536 -16.085 1.00 87.75 302 TYR A C 1
ATOM 2284 O O . TYR A 1 302 ? 13.805 1.538 -15.855 1.00 87.75 302 TYR A O 1
ATOM 2292 N N . CYS A 1 303 ? 14.031 -0.471 -16.837 1.00 91.31 303 CYS A N 1
ATOM 2293 C CA . CYS A 1 303 ? 12.671 -0.577 -17.351 1.00 91.31 303 CYS A CA 1
ATOM 2294 C C . CYS A 1 303 ? 12.072 -1.893 -16.845 1.00 91.31 303 CYS A C 1
ATOM 2296 O O . CYS A 1 303 ? 12.569 -2.976 -17.167 1.00 91.31 303 CYS A O 1
ATOM 2298 N N . ALA A 1 304 ? 11.041 -1.795 -16.007 1.00 90.75 304 ALA A N 1
ATOM 2299 C CA . ALA A 1 304 ? 10.397 -2.947 -15.390 1.00 90.75 304 ALA A CA 1
ATOM 2300 C C . ALA A 1 304 ? 9.498 -3.707 -16.378 1.00 90.75 304 ALA A C 1
ATOM 2302 O O . ALA A 1 304 ? 8.960 -3.143 -17.326 1.00 90.75 304 ALA A O 1
ATOM 2303 N N . GLN A 1 305 ? 9.281 -5.000 -16.112 1.00 89.94 305 GLN A N 1
ATOM 2304 C CA . GLN A 1 305 ? 8.364 -5.832 -16.903 1.00 89.94 305 GLN A CA 1
ATOM 2305 C C . GLN A 1 305 ? 6.913 -5.327 -16.841 1.00 89.94 305 GLN A C 1
ATOM 2307 O O . GLN A 1 305 ? 6.186 -5.414 -17.828 1.00 89.94 305 GLN A O 1
ATOM 2312 N N . VAL A 1 306 ? 6.492 -4.838 -15.673 1.00 89.06 306 VAL A N 1
ATOM 2313 C CA . VAL A 1 306 ? 5.221 -4.135 -15.494 1.00 89.06 306 VAL A CA 1
ATOM 2314 C C . VAL A 1 306 ? 5.555 -2.646 -15.443 1.00 89.06 306 VAL A C 1
ATOM 2316 O O . VAL A 1 306 ? 6.270 -2.244 -14.523 1.00 89.06 306 VAL A O 1
ATOM 2319 N N . PRO A 1 307 ? 5.107 -1.838 -16.419 1.00 89.25 307 PRO A N 1
ATOM 2320 C CA . PRO A 1 307 ? 5.409 -0.417 -16.430 1.00 89.25 307 PRO A CA 1
ATOM 2321 C C . PRO A 1 307 ? 4.745 0.263 -15.234 1.00 89.25 307 PRO A C 1
ATOM 2323 O O . PRO A 1 307 ? 3.582 0.003 -14.924 1.00 89.25 307 PRO A O 1
ATOM 2326 N N . TRP A 1 308 ? 5.488 1.150 -14.582 1.00 88.50 308 TRP A N 1
ATOM 2327 C CA . TRP A 1 308 ? 4.967 2.026 -13.544 1.00 88.50 308 TRP A CA 1
ATOM 2328 C C . TRP A 1 308 ? 4.876 3.440 -14.110 1.00 88.50 308 TRP A C 1
ATOM 2330 O O . TRP A 1 308 ? 5.866 3.966 -14.612 1.00 88.50 308 TRP A O 1
ATOM 2340 N N . ILE A 1 309 ? 3.674 4.014 -14.079 1.00 89.50 309 ILE A N 1
ATOM 2341 C CA . ILE A 1 309 ? 3.378 5.344 -14.616 1.00 89.50 309 ILE A CA 1
ATOM 2342 C C . ILE A 1 309 ? 2.944 6.223 -13.447 1.00 89.50 309 ILE A C 1
ATOM 2344 O O . ILE A 1 309 ? 2.043 5.854 -12.694 1.00 89.50 309 ILE A O 1
ATOM 2348 N N . ILE A 1 310 ? 3.597 7.370 -13.290 1.00 88.38 310 ILE A N 1
ATOM 2349 C CA . ILE A 1 310 ? 3.276 8.362 -12.265 1.00 88.38 310 ILE A CA 1
ATOM 2350 C C . ILE A 1 310 ? 2.058 9.160 -12.730 1.00 88.38 310 ILE A C 1
ATOM 2352 O O . ILE A 1 310 ? 1.931 9.455 -13.917 1.00 88.38 310 ILE A O 1
ATOM 2356 N N . ASN A 1 311 ? 1.198 9.551 -11.787 1.00 90.06 311 ASN A N 1
ATOM 2357 C CA . ASN A 1 311 ? 0.070 10.456 -12.016 1.00 90.06 311 ASN A CA 1
ATOM 2358 C C . ASN A 1 311 ? 0.564 11.856 -12.414 1.00 90.06 311 ASN A C 1
ATOM 2360 O O . ASN A 1 311 ? 0.746 12.725 -11.562 1.00 90.06 311 ASN A O 1
ATOM 2364 N N . ALA A 1 312 ? 0.827 12.038 -13.704 1.00 89.94 312 ALA A N 1
ATOM 2365 C CA . ALA A 1 312 ? 1.489 13.199 -14.291 1.00 89.94 312 ALA A CA 1
ATOM 2366 C C . ALA A 1 312 ? 1.220 13.244 -15.809 1.00 89.94 312 ALA A C 1
ATOM 2368 O O . ALA A 1 312 ? 0.590 12.340 -16.364 1.00 89.94 312 ALA A O 1
ATOM 2369 N N . THR A 1 313 ? 1.691 14.275 -16.514 1.00 91.00 313 THR A N 1
ATOM 2370 C CA . THR A 1 313 ? 1.585 14.296 -17.985 1.00 91.00 313 THR A CA 1
ATOM 2371 C C . THR A 1 313 ? 2.472 13.222 -18.624 1.00 91.00 313 THR A C 1
ATOM 2373 O O . THR A 1 313 ? 3.420 12.720 -18.006 1.00 91.00 313 THR A O 1
ATOM 2376 N N . VAL A 1 314 ? 2.195 12.856 -19.881 1.00 90.62 314 VAL A N 1
ATOM 2377 C CA . VAL A 1 314 ? 3.066 11.935 -20.641 1.00 90.62 314 VAL A CA 1
ATOM 2378 C C . VAL A 1 314 ? 4.487 12.480 -20.704 1.00 90.62 314 VAL A C 1
ATOM 2380 O O . VAL A 1 314 ? 5.443 11.759 -20.427 1.00 90.62 314 VAL A O 1
ATOM 2383 N N . GLN A 1 315 ? 4.616 13.775 -20.999 1.00 88.62 315 GLN A N 1
ATOM 2384 C CA . GLN A 1 315 ? 5.898 14.465 -21.062 1.00 88.62 315 GLN A CA 1
ATOM 2385 C C . GLN A 1 315 ? 6.673 14.350 -19.741 1.00 88.62 315 GLN A C 1
ATOM 2387 O O . GLN A 1 315 ? 7.866 14.047 -19.754 1.00 88.62 315 GLN A O 1
ATOM 2392 N N . GLN A 1 316 ? 6.005 14.536 -18.599 1.00 86.94 316 GLN A N 1
ATOM 2393 C CA . GLN A 1 316 ? 6.624 14.406 -17.276 1.00 86.94 316 GLN A CA 1
ATOM 2394 C C . GLN A 1 316 ? 7.066 12.971 -16.977 1.00 86.94 316 GLN A C 1
ATOM 2396 O O . GLN A 1 316 ? 8.155 12.765 -16.446 1.00 86.94 316 GLN A O 1
ATOM 2401 N N . ASN A 1 317 ? 6.268 11.974 -17.362 1.00 88.19 317 ASN A N 1
ATOM 2402 C CA . ASN A 1 317 ? 6.642 10.568 -17.212 1.00 88.19 317 ASN A CA 1
ATOM 2403 C C . ASN A 1 317 ? 7.863 10.191 -18.069 1.00 88.19 317 ASN A C 1
ATOM 2405 O O . ASN A 1 317 ? 8.720 9.446 -17.604 1.00 88.19 317 ASN A O 1
ATOM 2409 N N . VAL A 1 318 ? 7.975 10.722 -19.293 1.00 88.19 318 VAL A N 1
ATOM 2410 C CA . VAL A 1 318 ? 9.130 10.477 -20.180 1.00 88.19 318 VAL A CA 1
ATOM 2411 C C . VAL A 1 318 ? 10.385 11.206 -19.693 1.00 88.19 318 VAL A C 1
ATOM 2413 O O . VAL A 1 318 ? 11.482 10.657 -19.773 1.00 88.19 318 VAL A O 1
ATOM 2416 N N . ARG A 1 319 ? 10.243 12.438 -19.188 1.00 84.62 319 ARG A N 1
ATOM 2417 C CA . ARG A 1 319 ? 11.368 13.244 -18.683 1.00 84.62 319 ARG A CA 1
ATOM 2418 C C . ARG A 1 319 ? 11.837 12.839 -17.289 1.00 84.62 319 ARG A C 1
ATOM 2420 O O . ARG A 1 319 ? 12.963 13.171 -16.949 1.00 84.62 319 ARG A O 1
ATOM 2427 N N . TYR A 1 320 ? 10.989 12.165 -16.510 1.00 77.56 320 TYR A N 1
ATOM 2428 C CA . TYR A 1 320 ? 11.264 11.566 -15.200 1.00 77.56 320 TYR A CA 1
ATOM 2429 C C . TYR A 1 320 ? 12.270 12.355 -14.336 1.00 77.56 320 TYR A C 1
ATOM 2431 O O . TYR A 1 320 ? 13.472 12.102 -14.378 1.00 77.56 320 TYR A O 1
ATOM 2439 N N . ALA A 1 321 ? 11.776 13.309 -13.539 1.00 60.12 321 ALA A N 1
ATOM 2440 C CA . ALA A 1 321 ? 12.564 14.093 -12.572 1.00 60.12 321 ALA A CA 1
ATOM 2441 C C . ALA A 1 321 ? 13.772 14.876 -13.138 1.00 60.12 321 ALA A C 1
ATOM 2443 O O . ALA A 1 321 ? 14.603 15.365 -12.373 1.00 60.12 321 ALA A O 1
ATOM 2444 N N . LEU A 1 322 ? 13.868 15.061 -14.460 1.00 60.06 322 LEU A N 1
ATOM 2445 C CA . LEU A 1 322 ? 14.621 16.181 -15.021 1.00 60.06 322 LEU A CA 1
ATOM 2446 C C . LEU A 1 322 ? 13.868 17.463 -14.649 1.00 60.06 322 LEU A C 1
ATOM 2448 O O . LEU A 1 322 ? 12.990 17.911 -15.386 1.00 60.06 322 LEU A O 1
ATOM 2452 N N . ASP A 1 323 ? 14.174 18.009 -13.469 1.00 53.22 323 ASP A N 1
ATOM 2453 C CA . ASP A 1 323 ? 13.664 19.293 -12.995 1.00 53.22 323 ASP A CA 1
ATOM 2454 C C . ASP A 1 323 ? 14.164 20.397 -13.934 1.00 53.22 323 ASP A C 1
ATOM 2456 O O . ASP A 1 323 ? 15.180 21.052 -13.703 1.00 53.22 323 ASP A O 1
ATOM 2460 N N . THR A 1 324 ? 13.415 20.628 -15.011 1.00 52.34 324 THR A N 1
ATOM 2461 C CA . THR A 1 324 ? 13.621 21.735 -15.953 1.00 52.34 324 THR A CA 1
ATOM 2462 C C . THR A 1 324 ? 13.648 23.107 -15.266 1.00 52.34 324 THR A C 1
ATOM 2464 O O . THR A 1 324 ? 14.108 24.075 -15.863 1.00 52.34 324 THR A O 1
ATOM 2467 N N . GLU A 1 325 ? 13.170 23.203 -14.020 1.00 53.25 325 GLU A N 1
ATOM 2468 C CA . GLU A 1 325 ? 13.175 24.427 -13.215 1.00 53.25 325 GLU A CA 1
ATOM 2469 C C . GLU A 1 325 ? 14.548 24.774 -12.614 1.00 53.25 325 GLU A C 1
ATOM 2471 O O . GLU A 1 325 ? 14.793 25.942 -12.319 1.00 53.25 325 GLU A O 1
ATOM 2476 N N . GLN A 1 326 ? 15.451 23.801 -12.432 1.00 52.25 326 GLN A N 1
ATOM 2477 C CA . GLN A 1 326 ? 16.725 24.024 -11.732 1.00 52.25 326 GLN A CA 1
ATOM 2478 C C . GLN A 1 326 ? 17.895 24.358 -12.672 1.00 52.25 326 GLN A C 1
ATOM 2480 O O . GLN A 1 326 ? 18.856 24.981 -12.221 1.00 52.25 326 GLN A O 1
ATOM 2485 N N . ASP A 1 327 ? 17.812 24.020 -13.967 1.00 51.22 327 ASP A N 1
ATOM 2486 C CA . ASP A 1 327 ? 18.859 24.354 -14.945 1.00 51.22 327 ASP A CA 1
ATOM 2487 C C . ASP A 1 327 ? 18.297 24.646 -16.362 1.00 51.22 327 ASP A C 1
ATOM 2489 O O . ASP A 1 327 ? 17.998 23.725 -17.133 1.00 51.22 327 ASP A O 1
ATOM 2493 N N . PRO A 1 328 ? 18.164 25.932 -16.749 1.00 55.47 328 PRO A N 1
ATOM 2494 C CA . PRO A 1 328 ? 17.654 26.346 -18.059 1.00 55.47 328 PRO A CA 1
ATOM 2495 C C . PRO A 1 328 ? 18.498 25.869 -19.253 1.00 55.47 328 PRO A C 1
ATOM 2497 O O . PRO A 1 328 ? 17.983 25.807 -20.371 1.00 55.47 328 PRO A O 1
ATOM 2500 N N . ALA A 1 329 ? 19.779 25.533 -19.049 1.00 53.97 329 ALA A N 1
ATOM 2501 C CA . ALA A 1 329 ? 20.643 25.021 -20.114 1.00 53.97 329 ALA A CA 1
ATOM 2502 C C . ALA A 1 329 ? 20.289 23.567 -20.479 1.00 53.97 329 ALA A C 1
ATOM 2504 O O . ALA A 1 329 ? 20.219 23.227 -21.662 1.00 53.97 329 ALA A O 1
ATOM 2505 N N . LEU A 1 330 ? 19.953 22.742 -19.479 1.00 54.94 330 LEU A N 1
ATOM 2506 C CA . LEU A 1 330 ? 19.444 21.381 -19.687 1.00 54.94 330 LEU A CA 1
ATOM 2507 C C . LEU A 1 330 ? 18.047 21.369 -20.324 1.00 54.94 330 LEU A C 1
ATOM 2509 O O . LEU A 1 330 ? 17.700 20.411 -21.010 1.00 54.94 330 LEU A O 1
ATOM 2513 N N . ALA A 1 331 ? 17.248 22.421 -20.127 1.00 57.94 331 ALA A N 1
ATOM 2514 C CA . ALA A 1 331 ? 15.906 22.532 -20.700 1.00 57.94 331 ALA A CA 1
ATOM 2515 C C . ALA A 1 331 ? 15.924 22.626 -22.237 1.00 57.94 331 ALA A C 1
ATOM 2517 O O . ALA A 1 331 ? 15.137 21.962 -22.913 1.00 57.94 331 ALA A O 1
ATOM 2518 N N . ALA A 1 332 ? 16.841 23.426 -22.793 1.00 57.56 332 ALA A N 1
ATOM 2519 C CA . ALA A 1 332 ? 16.961 23.627 -24.238 1.00 57.56 332 ALA A CA 1
ATOM 2520 C C . ALA A 1 332 ? 17.569 22.405 -24.953 1.00 57.56 332 ALA A C 1
ATOM 2522 O O . ALA A 1 332 ? 17.084 22.008 -26.013 1.00 57.56 332 ALA A O 1
ATOM 2523 N N . GLU A 1 333 ? 18.584 21.765 -24.360 1.00 58.66 333 GLU A N 1
ATOM 2524 C CA . GLU A 1 333 ? 19.118 20.484 -24.856 1.00 58.66 333 GLU A CA 1
ATOM 2525 C C . GLU A 1 333 ? 18.111 19.334 -24.670 1.00 58.66 333 GLU A C 1
ATOM 2527 O O . GLU A 1 333 ? 18.001 18.437 -25.513 1.00 58.66 333 GLU A O 1
ATOM 2532 N N . GLY A 1 334 ? 17.313 19.404 -23.602 1.00 67.25 334 GLY A N 1
ATOM 2533 C CA . GLY A 1 334 ? 16.274 18.442 -23.261 1.00 67.25 334 GLY A CA 1
ATOM 2534 C C . GLY A 1 334 ? 15.136 18.382 -24.276 1.00 67.25 334 GLY A C 1
ATOM 2535 O O . GLY A 1 334 ? 14.610 17.300 -24.513 1.00 67.25 334 GLY A O 1
ATOM 2536 N N . GLU A 1 335 ? 14.783 19.491 -24.932 1.00 74.69 335 GLU A N 1
ATOM 2537 C CA . GLU A 1 335 ? 13.721 19.510 -25.950 1.00 74.69 335 GLU A CA 1
ATOM 2538 C C . GLU A 1 335 ? 14.138 18.776 -27.236 1.00 74.69 335 GLU A C 1
ATOM 2540 O O . GLU A 1 335 ? 13.371 17.989 -27.800 1.00 74.69 335 GLU A O 1
ATOM 2545 N N . GLY A 1 336 ? 15.382 18.974 -27.685 1.00 83.12 336 GLY A N 1
ATOM 2546 C CA . GLY A 1 336 ? 15.940 18.243 -28.828 1.00 83.12 336 GLY A CA 1
ATOM 2547 C C . GLY A 1 336 ? 16.093 16.749 -28.532 1.00 83.12 336 GLY A C 1
ATOM 2548 O O . GLY A 1 336 ? 15.738 15.902 -29.359 1.00 83.12 336 GLY A O 1
ATOM 2549 N N . TRP A 1 337 ? 16.560 16.416 -27.325 1.00 83.94 337 TRP A N 1
ATOM 2550 C CA . TRP A 1 337 ? 16.641 15.036 -26.853 1.00 83.94 337 TRP A CA 1
ATOM 2551 C C . TRP A 1 337 ? 15.258 14.384 -26.757 1.00 83.94 337 TRP A C 1
ATOM 2553 O O . TRP A 1 337 ? 15.072 13.289 -27.280 1.00 83.94 337 TRP A O 1
ATOM 2563 N N . TYR A 1 338 ? 14.276 15.076 -26.175 1.00 86.50 338 TYR A N 1
ATOM 2564 C CA . TYR A 1 338 ? 12.907 14.590 -26.006 1.00 86.50 338 TYR A CA 1
ATOM 2565 C C . TYR A 1 338 ? 12.271 14.236 -27.351 1.00 86.50 338 TYR A C 1
ATOM 2567 O O . TYR A 1 338 ? 11.837 13.102 -27.538 1.00 86.50 338 TYR A O 1
ATOM 2575 N N . ASN A 1 339 ? 12.320 15.146 -28.328 1.00 88.88 339 ASN A N 1
ATOM 2576 C CA . ASN A 1 339 ? 11.796 14.882 -29.671 1.00 88.88 339 ASN A CA 1
ATOM 2577 C C . ASN A 1 339 ? 12.528 13.724 -30.369 1.00 88.88 339 ASN A C 1
ATOM 2579 O O . ASN A 1 339 ? 11.897 12.890 -31.016 1.00 88.88 339 ASN A O 1
ATOM 2583 N N . THR A 1 340 ? 13.849 13.616 -30.185 1.00 90.00 340 THR A N 1
ATOM 2584 C CA . THR A 1 340 ? 14.637 12.490 -30.716 1.00 90.00 340 THR A CA 1
ATOM 2585 C C . THR A 1 340 ? 14.230 11.159 -30.078 1.00 90.00 340 THR A C 1
ATOM 2587 O O . THR A 1 340 ? 14.179 10.136 -30.761 1.00 90.00 340 THR A O 1
ATOM 2590 N N . VAL A 1 341 ? 13.950 11.144 -28.772 1.00 89.75 341 VAL A N 1
ATOM 2591 C CA . VAL A 1 341 ? 13.479 9.953 -28.054 1.00 89.75 341 VAL A CA 1
ATOM 2592 C C . VAL A 1 341 ? 12.081 9.563 -28.521 1.00 89.75 341 VAL A C 1
ATOM 2594 O O . VAL A 1 341 ? 11.867 8.392 -28.821 1.00 89.75 341 VAL A O 1
ATOM 2597 N N . LEU A 1 342 ? 11.157 10.520 -28.656 1.00 91.12 342 LEU A N 1
ATOM 2598 C CA . LEU A 1 342 ? 9.806 10.264 -29.166 1.00 91.12 342 LEU A CA 1
ATOM 2599 C C . LEU A 1 342 ? 9.823 9.657 -30.573 1.00 91.12 342 LEU A C 1
ATOM 2601 O O . LEU A 1 342 ? 9.097 8.696 -30.832 1.00 91.12 342 LEU A O 1
ATOM 2605 N N . ASP A 1 343 ? 10.679 10.177 -31.455 1.00 93.19 343 ASP A N 1
ATOM 2606 C CA . ASP A 1 343 ? 10.854 9.660 -32.813 1.00 93.19 343 ASP A CA 1
ATOM 2607 C C . ASP A 1 343 ? 11.446 8.241 -32.810 1.00 93.19 343 ASP A C 1
ATOM 2609 O O . ASP A 1 343 ? 10.865 7.317 -33.379 1.00 93.19 343 ASP A O 1
ATOM 2613 N N . LYS A 1 344 ? 12.540 8.015 -32.066 1.00 93.44 344 LYS A N 1
ATOM 2614 C CA . LYS A 1 344 ? 13.175 6.687 -31.959 1.00 93.44 344 LYS A CA 1
ATOM 2615 C C . LYS A 1 344 ? 12.282 5.634 -31.304 1.00 93.44 344 LYS A C 1
ATOM 2617 O O . LYS A 1 344 ? 12.370 4.462 -31.664 1.00 93.44 344 LYS A O 1
ATOM 2622 N N . CYS A 1 345 ? 11.441 6.032 -30.352 1.00 93.00 345 CYS A N 1
ATOM 2623 C CA . CYS A 1 345 ? 10.453 5.163 -29.715 1.00 93.00 345 CYS A CA 1
ATOM 2624 C C . CYS A 1 345 ? 9.150 5.046 -30.521 1.00 93.00 345 CYS A C 1
ATOM 2626 O O . CYS A 1 345 ? 8.271 4.294 -30.110 1.00 93.00 345 CYS A O 1
ATOM 2628 N N . CYS A 1 346 ? 9.028 5.751 -31.654 1.00 94.56 346 CYS A N 1
ATOM 2629 C CA . CYS A 1 346 ? 7.841 5.775 -32.513 1.00 94.56 346 CYS A CA 1
ATOM 2630 C C . CYS A 1 346 ? 6.551 6.213 -31.791 1.00 94.56 346 CYS A C 1
ATOM 2632 O O . CYS A 1 346 ? 5.456 5.851 -32.214 1.00 94.56 346 CYS A O 1
ATOM 2634 N N . LEU A 1 347 ? 6.660 7.018 -30.729 1.00 92.69 347 LEU A N 1
ATOM 2635 C CA . LEU A 1 347 ? 5.518 7.389 -29.882 1.00 92.69 347 LEU A CA 1
ATOM 2636 C C . LEU A 1 347 ? 4.649 8.503 -30.501 1.00 92.69 347 LEU A C 1
ATOM 2638 O O . LEU A 1 347 ? 3.531 8.743 -30.057 1.00 92.69 347 LEU A O 1
ATOM 2642 N N . ASN A 1 348 ? 5.138 9.185 -31.542 1.00 92.69 348 ASN A N 1
ATOM 2643 C CA . ASN A 1 348 ? 4.465 10.337 -32.158 1.00 92.69 348 ASN A CA 1
ATOM 2644 C C . ASN A 1 348 ? 3.047 10.031 -32.671 1.00 92.69 348 ASN A C 1
ATOM 2646 O O . ASN A 1 348 ? 2.168 10.883 -32.561 1.00 92.69 348 ASN A O 1
ATOM 2650 N N . GLU A 1 349 ? 2.803 8.842 -33.230 1.00 92.44 349 GLU A N 1
ATOM 2651 C CA . GLU A 1 349 ? 1.459 8.462 -33.694 1.00 92.44 349 GLU A CA 1
ATOM 2652 C C . GLU A 1 349 ? 0.518 8.143 -32.524 1.00 92.44 349 GLU A C 1
ATOM 2654 O O . GLU A 1 349 ? -0.646 8.541 -32.552 1.00 92.44 349 GLU A O 1
ATOM 2659 N N . ASP A 1 350 ? 1.027 7.511 -31.462 1.00 94.00 350 ASP A N 1
ATOM 2660 C CA . ASP A 1 350 ? 0.248 7.214 -30.256 1.00 94.00 350 ASP A CA 1
ATOM 2661 C C . ASP A 1 350 ? -0.148 8.497 -29.511 1.00 94.00 350 ASP A C 1
ATOM 2663 O O . ASP A 1 350 ? -1.278 8.623 -29.038 1.00 94.00 350 ASP A O 1
ATOM 2667 N N . LEU A 1 351 ? 0.744 9.494 -29.464 1.00 92.75 351 LEU A N 1
ATOM 2668 C CA . LEU A 1 351 ? 0.456 10.798 -28.861 1.00 92.75 351 LEU A CA 1
ATOM 2669 C C . LEU A 1 351 ? -0.698 11.523 -29.568 1.00 92.75 351 LEU A C 1
ATOM 2671 O O . LEU A 1 351 ? -1.489 12.181 -28.899 1.00 92.75 351 LEU A O 1
ATOM 2675 N N . LYS A 1 352 ? -0.863 11.371 -30.889 1.00 93.69 352 LYS A N 1
ATOM 2676 C CA . LYS A 1 352 ? -1.992 11.975 -31.627 1.00 93.69 352 LYS A CA 1
ATOM 2677 C C . LYS A 1 352 ? -3.348 11.382 -31.241 1.00 93.69 352 LYS A C 1
ATOM 2679 O O . LYS A 1 352 ? -4.370 12.032 -31.448 1.00 93.69 352 LYS A O 1
ATOM 2684 N N . LEU A 1 353 ? -3.372 10.155 -30.713 1.00 93.69 353 LEU A N 1
ATOM 2685 C CA . LEU A 1 353 ? -4.600 9.516 -30.232 1.00 93.69 353 LEU A CA 1
ATOM 2686 C C . LEU A 1 353 ? -5.058 10.093 -28.888 1.00 93.69 353 LEU A C 1
ATOM 2688 O O . LEU A 1 353 ? -6.223 9.935 -28.516 1.00 93.69 353 LEU A O 1
ATOM 2692 N N . LEU A 1 354 ? -4.158 10.749 -28.153 1.00 92.06 354 LEU A N 1
ATOM 2693 C CA . LEU A 1 354 ? -4.468 11.353 -26.869 1.00 92.06 354 LEU A CA 1
ATOM 2694 C C . LEU A 1 354 ? -5.091 12.746 -27.064 1.00 92.06 354 LEU A C 1
ATOM 2696 O O . LEU A 1 354 ? -4.583 13.547 -27.849 1.00 92.06 354 LEU A O 1
ATOM 2700 N N . PRO A 1 355 ? -6.160 13.087 -26.321 1.00 89.38 355 PRO A N 1
ATOM 2701 C CA . PRO A 1 355 ? -6.892 14.341 -26.509 1.00 89.38 355 PRO A CA 1
ATOM 2702 C C . PRO A 1 355 ? -6.044 15.597 -26.255 1.00 89.38 355 PRO A C 1
ATOM 2704 O O . PRO A 1 355 ? -6.332 16.643 -26.828 1.00 89.38 355 PRO A O 1
ATOM 2707 N N . GLY A 1 356 ? -5.017 15.503 -25.405 1.00 89.69 356 GLY A N 1
ATOM 2708 C CA . GLY A 1 356 ? -4.071 16.582 -25.110 1.00 89.69 356 GLY A CA 1
ATOM 2709 C C . GLY A 1 356 ? -2.652 16.304 -25.607 1.00 89.69 356 GLY A C 1
ATOM 2710 O O . GLY A 1 356 ? -1.719 16.932 -25.115 1.00 89.69 356 GLY A O 1
ATOM 2711 N N . GLY A 1 357 ? -2.458 15.337 -26.511 1.00 92.00 357 GLY A N 1
ATOM 2712 C CA . GLY A 1 357 ? -1.118 14.928 -26.926 1.00 92.00 357 GLY A CA 1
ATOM 2713 C C . GLY A 1 357 ? -0.273 14.461 -25.738 1.00 92.00 357 GLY A C 1
ATOM 2714 O O . GLY A 1 357 ? -0.746 13.718 -24.873 1.00 92.00 357 GLY A O 1
ATOM 2715 N N . ASP A 1 358 ? 0.958 14.956 -25.659 1.00 90.06 358 ASP A N 1
ATOM 2716 C CA . ASP A 1 358 ? 1.900 14.670 -24.576 1.00 90.06 358 ASP A CA 1
ATOM 2717 C C . ASP A 1 358 ? 1.604 15.402 -23.253 1.00 90.06 358 ASP A C 1
ATOM 2719 O O . ASP A 1 358 ? 2.115 15.007 -22.202 1.00 90.06 358 ASP A O 1
ATOM 2723 N N . GLN A 1 359 ? 0.727 16.409 -23.276 1.00 90.88 359 GLN A N 1
ATOM 2724 C CA . GLN A 1 359 ? 0.212 17.093 -22.083 1.00 90.88 359 GLN A CA 1
ATOM 2725 C C . GLN A 1 359 ? -0.949 16.344 -21.422 1.00 90.88 359 GLN A C 1
ATOM 2727 O O . GLN A 1 359 ? -1.468 16.771 -20.393 1.00 90.88 359 GLN A O 1
ATOM 2732 N N . THR A 1 360 ? -1.379 15.219 -21.995 1.00 92.06 360 THR A N 1
ATOM 2733 C CA . THR A 1 360 ? -2.432 14.394 -21.402 1.00 92.06 360 THR A CA 1
ATOM 2734 C C . THR A 1 360 ? -1.949 13.798 -20.081 1.00 92.06 360 THR A C 1
ATOM 2736 O O . THR A 1 360 ? -0.893 13.167 -20.031 1.00 92.06 360 THR A O 1
ATOM 2739 N N . GLU A 1 361 ? -2.731 13.971 -19.015 1.00 90.25 361 GLU A N 1
ATOM 2740 C CA . GLU A 1 361 ? -2.501 13.298 -17.734 1.00 90.25 361 GLU A CA 1
ATOM 2741 C C . GLU A 1 361 ? -2.706 11.785 -17.884 1.00 90.25 361 GLU A C 1
ATOM 2743 O O . GLU A 1 361 ? -3.775 11.331 -18.305 1.00 90.25 361 GLU A O 1
ATOM 2748 N N . ILE A 1 362 ? -1.692 11.003 -17.516 1.00 88.44 362 ILE A N 1
ATOM 2749 C CA . ILE A 1 362 ? -1.732 9.538 -17.483 1.00 88.44 362 ILE A CA 1
ATOM 2750 C C . ILE A 1 362 ? -1.376 9.073 -16.066 1.00 88.44 362 ILE A C 1
ATOM 2752 O O . ILE A 1 362 ? -0.612 9.725 -15.360 1.00 88.44 362 ILE A O 1
ATOM 2756 N N . GLY A 1 363 ? -1.960 7.953 -15.638 1.00 80.44 363 GLY A N 1
ATOM 2757 C CA . GLY A 1 363 ? -1.729 7.340 -14.331 1.00 80.44 363 GLY A CA 1
ATOM 2758 C C . GLY A 1 363 ? -3.000 6.711 -13.755 1.00 80.44 363 GLY A C 1
ATOM 2759 O O . GLY A 1 363 ? -4.064 6.753 -14.381 1.00 80.44 363 GLY A O 1
ATOM 2760 N N . GLU A 1 364 ? -2.896 6.102 -12.574 1.00 69.19 364 GLU A N 1
ATOM 2761 C CA . GLU A 1 364 ? -4.061 5.618 -11.826 1.00 69.19 364 GLU A CA 1
ATOM 2762 C C . GLU A 1 364 ? -4.830 6.809 -11.230 1.00 69.19 364 GLU A C 1
ATOM 2764 O O . GLU A 1 364 ? -4.311 7.540 -10.387 1.00 69.19 364 GLU A O 1
ATOM 2769 N N . ARG A 1 365 ? -6.084 7.001 -11.659 1.00 48.84 365 ARG A N 1
ATOM 2770 C CA . ARG A 1 365 ? -7.046 7.884 -10.982 1.00 48.84 365 ARG A CA 1
ATOM 2771 C C . ARG A 1 365 ? -7.812 7.152 -9.893 1.00 48.84 365 ARG A C 1
ATOM 2773 O O . ARG A 1 365 ? -8.270 6.019 -10.173 1.00 48.84 365 ARG A O 1
#

Secondary structure (DSSP, 8-state):
-HHHHHHHHHHHHHHHHHHHHHHHHHTHHHHHHTT-HHHHHHHHHHHHHHHHHHHHHHHHHHHHHHHHHHHHHHHHHHHHHHHHHHTT----HHHHHHHHHHHHHHHHHHHHHHHHHHHHHHHHHHHHHHHHHHTSPPPPP-----------SSS-----SEEEEEEEEEEEPPP--S-S--PPPP----------------------------EEPPP-GGG--TTSTTTTEEEEEETTEEEEEEEEEEEEEEEE-TT--------TTSSHHHHHHHHHT-SEE-S--S-EE-----------SS----SEEHHHHHHTT--TTT-HHHHHHHHHHHHHHHHHTTTHHHHHHSTTGGGSEES--

InterPro domains:
  IPR011527 ABC transporter type 1, transmembrane domain [PF00664] (12-109)
  IPR011527 ABC transporter type 1, transmembrane domain [PS50929] (1-122)
  IPR027417 P-loop containing nucleoside triphosphate hydrolase [G3DSA:3.40.50.300] (218-365)
  IPR027417 P-loop containing nucleoside triphosphate hydrolase [SSF52540] (246-322)
  IPR036640 ABC transporter type 1, transmembrane domain superfamily [G3DSA:1.20.1560.10] (2-138)
  IPR036640 ABC transporter type 1, transmembrane domain superfamily [SSF90123] (4-134)
  IPR050173 ATP-binding cassette transporter C-like [PTHR24223] (8-365)